Protein AF-A0A5C5RGL2-F1 (afdb_monomer)

pLDDT: mean 94.67, std 7.24, range [47.03, 98.94]

Radius of gyration: 20.01 Å; Cα contacts (8 Å, |Δi|>4): 441; chains: 1; bounding box: 52×47×49 Å

Nearest PDB structures (foldseek):
  4dq8-assembly1_A  TM=9.881E-01  e=1.635E-35  Mycobacterium marinum M
  4dq8-assembly1_B  TM=9.893E-01  e=3.605E-35  Mycobacterium marinum M
  4iz9-assembly1_A-2  TM=9.928E-01  e=5.864E-35  Mycobacterium avium 104
  3r9p-assembly1_A  TM=9.881E-01  e=1.752E-34  Mycobacterium avium subsp. paratuberculosis
  3r9p-assembly1_B-2  TM=9.626E-01  e=5.193E-35  Mycobacterium avium subsp. paratuberculosis

InterPro domains:
  IPR000890 Aliphatic acid kinase, short-chain [PF00871] (14-250)
  IPR000890 Aliphatic acid kinase, short-chain [PR00471] (105-118)
  IPR000890 Aliphatic acid kinase, short-chain [PR00471] (135-156)
  IPR000890 Aliphatic acid kinase, short-chain [PR00471] (231-244)
  IPR000890 Aliphatic acid kinase, short-chain [PTHR21060] (12-250)
  IPR004372 Acetate/propionate kinase [MF_00020] (1-251)
  IPR004372 Acetate/propionate kinase [TIGR00016] (14-250)
  IPR023865 Aliphatic acid kinase, short-chain, conserved site [PS01076] (135-152)
  IPR043129 ATPase, nucleotide binding domain [SSF53067] (12-127)
  IPR043129 ATPase, nucleotide binding domain [SSF53067] (89-251)

Sequence (251 aa):
ARGLDLTDGAGTPAGITAVGHRVVHGGRSFHAPTLIDDHVLAEIRRLSSLAPLHNPANAQGIEVARELLPGVKQVAVFDTAFFFDLPPAAATYAIDRELAAEHALRRYGFHGTSHEYVSQQAAKFLGRPTTEVNQIVLHLGNGASASAVRGGRAVDTSMGLTPLEGLVMGTRSGDVDPGLVLHLGRSLGMSIDQIDDLLNRRSGLKGLAGENDFRALRALIDEGDEHAKLAYDVYIHRLRRYIGAYLVDLG

Mean predicted aligned error: 4.23 Å

Organism: NCBI:txid2591848

Solvent-accessible surface area (backbone atoms only — not comparable to full-atom values): 13286 Å² total; per-residue (Å²): 129,90,86,72,87,50,77,88,39,74,33,45,100,87,70,49,31,60,46,83,39,75,32,58,55,33,74,93,85,39,53,59,73,36,76,60,48,73,66,52,48,52,50,36,49,65,40,15,84,65,31,68,91,42,19,51,61,36,45,51,54,52,52,53,47,50,71,78,39,65,61,36,44,38,31,39,38,34,20,21,23,57,34,64,77,34,44,64,84,64,23,54,66,99,61,65,64,66,63,26,61,76,70,67,57,33,43,38,26,59,59,17,62,56,50,52,50,50,54,51,50,52,21,56,74,71,74,42,61,40,68,78,42,74,44,78,45,77,48,84,53,66,67,30,36,41,32,24,26,54,38,72,39,43,50,43,51,40,18,26,66,38,91,50,37,34,34,44,17,18,23,22,40,18,65,71,62,71,66,54,60,54,43,43,33,72,75,68,66,42,50,72,67,57,50,50,45,39,43,54,64,52,16,25,27,26,48,51,43,76,40,48,53,70,67,62,35,47,51,39,37,76,74,64,37,64,44,30,43,49,30,51,50,54,37,52,53,45,48,52,50,53,54,54,52,41,50,63,76,71,105

Foldseek 3Di:
DPPDDQQPWPADPVRQSEAEFEQADPALPDQAWAWDDPVSLVSLVVCCVLVVPTSVVSSVVVVVCCVVPPRRIYIYDYQLNLVSPADCVQWDDPDDPVVCVVVVFTFSAGNNVVVLVVLCVVCVVVVHQLQCDWDWDWDAAQQTKIFTAHRSHTHHMQGISHSQAAAQHLAAAHDDDPVVVVCCCPPVVDDPVRSVCCRRGCHGLCVQPVGRPPVVLVVCVVVPNPSSVVSVVSRVVRVVVVVVVSVVVRD

Secondary structure (DSSP, 8-state):
--S---SSS---TT---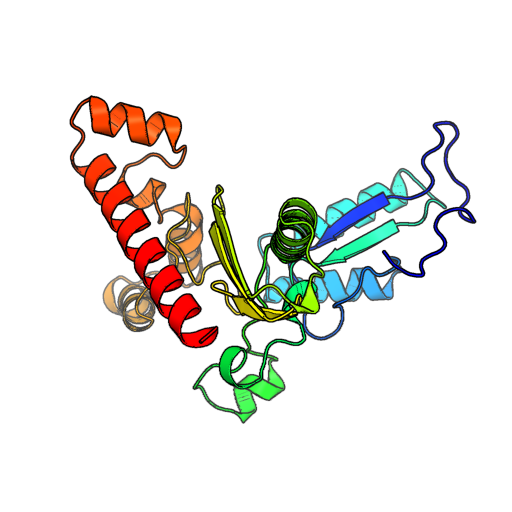EEEEEES--TTT--S-EE--HHHHHHHHHGGGTSTTTHHHHHHHHHHHHHHSTT-EEEEEETTGGGTT--HHHH--SS-HHHHHHTT-S---S-HHHHHHHHHHHHHHTTS-GGG-EEEEEEESSSEEEEEEETTEEEEES--SSTTSSS--SS---S--HHHHHHHHHHH---HHHHHHHHHHSSHHHHHHS---HHHHHHHHHTT-HHHHHHHHHHHHHHHHHHHHHHHHH-

Structure (mmCIF, N/CA/C/O backbone):
data_AF-A0A5C5RGL2-F1
#
_entry.id   AF-A0A5C5RGL2-F1
#
loop_
_atom_site.group_PDB
_atom_site.id
_atom_site.type_symbol
_atom_site.label_atom_id
_atom_site.label_alt_id
_atom_site.label_comp_id
_atom_site.label_asym_id
_atom_site.label_entity_id
_atom_site.label_seq_id
_atom_site.pdbx_PDB_ins_code
_atom_site.Cartn_x
_atom_site.Cartn_y
_atom_site.Cartn_z
_atom_site.occupancy
_atom_site.B_iso_or_equiv
_atom_site.auth_seq_id
_atom_site.auth_comp_id
_atom_site.auth_asym_id
_atom_site.auth_atom_id
_atom_site.pdbx_PDB_model_num
ATOM 1 N N . ALA A 1 1 ? 10.151 -10.557 -14.788 1.00 50.88 1 ALA A N 1
ATOM 2 C CA . ALA A 1 1 ? 11.460 -10.298 -15.428 1.00 50.88 1 ALA A CA 1
ATOM 3 C C . ALA A 1 1 ? 11.480 -10.818 -16.872 1.00 50.88 1 ALA A C 1
ATOM 5 O O . ALA A 1 1 ? 12.295 -11.663 -17.216 1.00 50.88 1 ALA A O 1
ATOM 6 N N . ARG A 1 2 ? 10.555 -10.366 -17.731 1.00 47.03 2 ARG A N 1
ATOM 7 C CA . ARG A 1 2 ? 10.606 -10.724 -19.157 1.00 47.03 2 ARG A CA 1
ATOM 8 C C . ARG A 1 2 ? 11.538 -9.721 -19.842 1.00 47.03 2 ARG A C 1
ATOM 10 O O . ARG A 1 2 ? 11.222 -8.540 -19.829 1.00 47.03 2 ARG A O 1
ATOM 17 N N . GLY A 1 3 ? 12.669 -10.179 -20.379 1.00 60.47 3 GLY A N 1
ATOM 18 C CA . GLY A 1 3 ? 13.502 -9.392 -21.301 1.00 60.47 3 GLY A CA 1
ATOM 19 C C . GLY A 1 3 ? 14.784 -8.753 -20.752 1.00 60.47 3 GLY A C 1
ATOM 20 O O . GLY A 1 3 ? 15.467 -8.094 -21.524 1.00 60.47 3 GLY A O 1
ATOM 21 N N . LEU A 1 4 ? 15.145 -8.943 -19.477 1.00 72.62 4 LEU A N 1
ATOM 22 C CA . LEU A 1 4 ? 16.477 -8.557 -18.988 1.00 72.62 4 LEU A CA 1
ATOM 23 C C . LEU A 1 4 ? 17.427 -9.750 -19.116 1.00 72.62 4 LEU A C 1
ATOM 25 O O . LEU A 1 4 ? 17.197 -10.774 -18.472 1.00 72.62 4 LEU A O 1
ATOM 29 N N . ASP A 1 5 ? 18.483 -9.610 -19.918 1.00 75.62 5 ASP A N 1
ATOM 30 C CA . ASP A 1 5 ? 19.626 -10.520 -19.845 1.00 75.62 5 ASP A CA 1
ATOM 31 C C . ASP A 1 5 ? 20.470 -10.149 -18.621 1.00 75.62 5 ASP A C 1
ATOM 33 O O . ASP A 1 5 ? 20.960 -9.023 -18.485 1.00 75.62 5 ASP A O 1
ATOM 37 N N . LEU A 1 6 ? 20.544 -11.094 -17.689 1.00 77.75 6 LEU A N 1
ATOM 38 C CA . LEU A 1 6 ? 21.240 -10.972 -16.413 1.00 77.75 6 LEU A CA 1
ATOM 39 C C . LEU A 1 6 ? 22.508 -11.833 -16.366 1.00 77.75 6 LEU A C 1
ATOM 41 O O . LEU A 1 6 ? 23.131 -11.934 -15.313 1.00 77.75 6 LEU A O 1
ATOM 45 N N . THR A 1 7 ? 22.864 -12.486 -17.474 1.00 71.19 7 THR A N 1
ATOM 46 C CA . THR A 1 7 ? 23.922 -13.507 -17.525 1.00 71.19 7 THR A CA 1
ATOM 47 C C . THR A 1 7 ? 25.220 -13.034 -18.179 1.00 71.19 7 THR A C 1
ATOM 49 O O . THR A 1 7 ? 26.248 -13.681 -18.028 1.00 71.19 7 THR A O 1
ATOM 52 N N . ASP A 1 8 ? 25.195 -11.875 -18.828 1.00 70.75 8 ASP A N 1
ATOM 53 C CA . ASP A 1 8 ? 26.313 -11.157 -19.459 1.00 70.75 8 ASP A CA 1
ATOM 54 C C . ASP A 1 8 ? 27.089 -10.230 -18.493 1.00 70.75 8 ASP A C 1
ATOM 56 O O . ASP A 1 8 ? 28.003 -9.517 -18.908 1.00 70.75 8 ASP A O 1
ATOM 60 N N . GLY A 1 9 ? 26.726 -10.202 -17.207 1.00 65.44 9 GLY A N 1
ATOM 61 C CA . GLY A 1 9 ? 27.471 -9.482 -16.168 1.00 65.44 9 GLY A CA 1
ATOM 62 C C . GLY A 1 9 ? 28.757 -10.202 -15.745 1.00 65.44 9 GLY A C 1
ATOM 63 O O . GLY A 1 9 ? 28.937 -11.387 -16.010 1.00 65.44 9 GLY A O 1
ATOM 64 N N . ALA A 1 10 ? 29.637 -9.506 -15.012 1.00 71.56 10 ALA A N 1
ATOM 65 C CA . ALA A 1 10 ? 30.918 -10.069 -14.558 1.00 71.56 10 ALA A CA 1
ATOM 66 C C . ALA A 1 10 ? 30.760 -11.259 -13.584 1.00 71.56 10 ALA A C 1
ATOM 68 O O . ALA A 1 10 ? 31.711 -12.008 -13.362 1.00 71.56 10 ALA A O 1
ATOM 69 N N . GLY A 1 11 ? 29.556 -11.447 -13.028 1.00 74.44 11 GLY A N 1
ATOM 70 C CA . GLY A 1 11 ? 29.256 -12.479 -12.044 1.00 74.44 11 GLY A CA 1
ATOM 71 C C . GLY A 1 11 ? 30.119 -12.359 -10.783 1.00 74.44 11 GLY A C 1
ATOM 72 O O . GLY A 1 11 ? 30.859 -11.396 -10.592 1.00 74.44 11 GLY A O 1
ATOM 73 N N . THR A 1 12 ? 30.048 -13.352 -9.902 1.00 83.00 12 THR A N 1
ATOM 74 C CA . THR A 1 12 ? 31.002 -13.505 -8.792 1.00 83.00 12 THR A CA 1
ATOM 75 C C . THR A 1 12 ? 31.606 -14.906 -8.811 1.00 83.00 12 THR A C 1
ATOM 77 O O . THR A 1 12 ? 31.004 -15.816 -9.387 1.00 83.00 12 THR A O 1
ATOM 80 N N . PRO A 1 13 ? 32.737 -15.148 -8.117 1.00 80.31 13 PRO A N 1
ATOM 81 C CA . PRO A 1 13 ? 33.273 -16.501 -7.936 1.00 80.31 13 PRO A CA 1
ATOM 82 C C . PRO A 1 13 ? 32.283 -17.480 -7.283 1.00 80.31 13 PRO A C 1
ATOM 84 O O . PRO A 1 13 ? 32.398 -18.687 -7.466 1.00 80.31 13 PRO A O 1
ATOM 87 N N . ALA A 1 14 ? 31.294 -16.965 -6.542 1.00 84.75 14 ALA A N 1
ATOM 88 C CA . ALA A 1 14 ? 30.214 -17.743 -5.937 1.00 84.75 14 ALA A CA 1
ATOM 89 C C . ALA A 1 14 ? 29.020 -17.986 -6.887 1.00 84.75 14 ALA A C 1
ATOM 91 O O . ALA A 1 14 ? 28.009 -18.542 -6.465 1.00 84.75 14 ALA A O 1
ATOM 92 N N . GLY A 1 15 ? 29.107 -17.561 -8.152 1.00 87.12 15 GLY A N 1
ATOM 93 C CA . GLY A 1 15 ? 28.058 -17.750 -9.156 1.00 87.12 15 GLY A CA 1
ATOM 94 C C . GLY A 1 15 ? 26.887 -16.767 -9.059 1.00 87.12 15 GLY A C 1
ATOM 95 O O . GLY A 1 15 ? 25.834 -17.022 -9.639 1.00 87.12 15 GLY A O 1
ATOM 96 N N . ILE A 1 16 ? 27.035 -15.646 -8.343 1.00 89.69 16 ILE A N 1
ATOM 97 C CA . ILE A 1 16 ? 25.993 -14.608 -8.284 1.00 89.69 16 ILE A CA 1
ATOM 98 C C . ILE A 1 16 ? 26.018 -13.823 -9.598 1.00 89.69 16 ILE A C 1
ATOM 100 O O . ILE A 1 16 ? 26.988 -13.124 -9.871 1.00 89.69 16 ILE A O 1
ATOM 104 N N . THR A 1 17 ? 24.957 -13.921 -10.399 1.00 90.81 17 THR A N 1
ATOM 105 C CA . THR A 1 17 ? 24.857 -13.250 -11.709 1.00 90.81 17 THR A CA 1
ATOM 106 C C . THR A 1 17 ? 24.099 -11.923 -11.657 1.00 90.81 17 THR A C 1
ATOM 108 O O . THR A 1 17 ? 24.387 -11.019 -12.439 1.00 90.81 17 THR A O 1
ATOM 111 N N . ALA A 1 18 ? 23.176 -11.765 -10.701 1.00 94.00 18 ALA A N 1
ATOM 112 C CA . ALA A 1 18 ? 22.447 -10.522 -10.478 1.00 94.00 18 ALA A CA 1
ATOM 113 C C . ALA A 1 18 ? 21.953 -10.370 -9.030 1.00 94.00 18 ALA A C 1
ATOM 115 O O . ALA A 1 18 ? 21.837 -11.352 -8.295 1.00 94.00 18 ALA A O 1
ATOM 116 N N . VAL A 1 19 ? 21.599 -9.139 -8.650 1.00 95.88 19 VAL A N 1
ATOM 117 C CA . VAL A 1 19 ? 20.956 -8.807 -7.367 1.00 95.88 19 VAL A CA 1
ATOM 118 C C . VAL A 1 19 ? 19.594 -8.162 -7.617 1.00 95.88 19 VAL A C 1
ATOM 120 O O . VAL A 1 19 ? 19.478 -7.191 -8.361 1.00 95.88 19 VAL A O 1
ATOM 123 N N . GLY A 1 20 ? 18.542 -8.701 -7.002 1.00 96.12 20 GLY A N 1
ATOM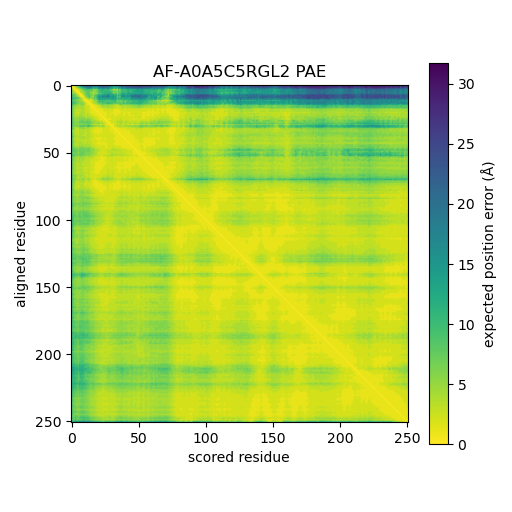 124 C CA . GLY A 1 20 ? 17.200 -8.122 -7.046 1.00 96.12 20 GLY A CA 1
ATOM 125 C C . GLY A 1 20 ? 16.922 -7.272 -5.809 1.00 96.12 20 GLY A C 1
ATOM 126 O O . GLY A 1 20 ? 17.004 -7.769 -4.689 1.00 96.12 20 GLY A O 1
ATOM 127 N N . HIS A 1 21 ? 16.540 -6.015 -6.008 1.00 97.12 21 HIS A N 1
ATOM 128 C CA . HIS A 1 21 ? 16.185 -5.080 -4.948 1.00 97.12 21 HIS A CA 1
ATOM 129 C C . HIS A 1 21 ? 14.686 -4.827 -4.970 1.00 97.12 21 HIS A C 1
ATOM 131 O O . HIS A 1 21 ? 14.142 -4.338 -5.958 1.00 97.12 21 HIS A O 1
ATOM 137 N N . ARG A 1 22 ? 14.010 -5.115 -3.858 1.00 95.44 22 ARG A N 1
ATOM 138 C CA . ARG A 1 22 ? 12.652 -4.615 -3.652 1.00 95.44 22 ARG A CA 1
ATOM 139 C C . ARG A 1 22 ? 12.713 -3.102 -3.448 1.00 95.44 22 ARG A C 1
ATOM 141 O O . ARG A 1 22 ? 13.433 -2.634 -2.568 1.00 95.44 22 ARG A O 1
ATOM 148 N N . VAL A 1 23 ? 11.916 -2.365 -4.213 1.00 95.38 23 VAL A N 1
ATOM 149 C CA . VAL A 1 23 ? 11.739 -0.918 -4.064 1.00 95.38 23 VAL A CA 1
ATOM 150 C C . VAL A 1 23 ? 10.260 -0.625 -3.864 1.00 95.38 23 VAL A C 1
ATOM 152 O O . VAL A 1 23 ? 9.418 -1.073 -4.638 1.00 95.38 23 VAL A O 1
ATOM 155 N N . VAL A 1 24 ? 9.914 0.113 -2.811 1.00 91.94 24 VAL A N 1
ATOM 156 C CA . VAL A 1 24 ? 8.499 0.311 -2.466 1.00 91.94 24 VAL A CA 1
ATOM 157 C C . VAL A 1 24 ? 7.793 1.222 -3.468 1.00 91.94 24 VAL A C 1
ATOM 159 O O . VAL A 1 24 ? 6.735 0.856 -3.972 1.00 91.94 24 VAL A O 1
ATOM 162 N N . HIS A 1 25 ? 8.370 2.372 -3.818 1.00 92.94 25 HIS A N 1
ATOM 163 C CA . HIS A 1 25 ? 7.700 3.351 -4.674 1.00 92.94 25 HIS A CA 1
ATOM 164 C C . HIS A 1 25 ? 8.479 3.616 -5.968 1.00 92.94 25 HIS A C 1
ATOM 166 O O . HIS A 1 25 ? 9.596 4.129 -5.921 1.00 92.94 25 HIS A O 1
ATOM 172 N N . GLY A 1 26 ? 7.873 3.294 -7.120 1.00 91.69 26 GLY A N 1
ATOM 173 C CA . GLY A 1 26 ? 8.416 3.560 -8.466 1.00 91.69 26 GLY A CA 1
ATOM 174 C C . GLY A 1 26 ? 7.878 4.839 -9.117 1.00 91.69 26 GLY A C 1
ATOM 175 O O . GLY A 1 26 ? 8.379 5.284 -10.150 1.00 91.69 26 GLY A O 1
ATOM 176 N N . GLY A 1 27 ? 6.873 5.463 -8.491 1.00 89.06 27 GLY A N 1
ATOM 177 C CA . GLY A 1 27 ? 6.251 6.677 -9.009 1.00 89.06 27 GLY A CA 1
ATOM 178 C C . GLY A 1 27 ? 5.585 6.413 -10.355 1.00 89.06 27 GLY A C 1
ATOM 179 O O . GLY A 1 27 ? 5.128 5.307 -10.632 1.00 89.06 27 GLY A O 1
ATOM 180 N N . ARG A 1 28 ? 5.522 7.435 -11.209 1.00 87.31 28 ARG A N 1
ATOM 181 C CA . ARG A 1 28 ? 5.083 7.262 -12.604 1.00 87.31 28 ARG A CA 1
ATOM 182 C C . ARG A 1 28 ? 6.208 6.779 -13.523 1.00 87.31 28 ARG A C 1
ATOM 184 O O . ARG A 1 28 ? 5.929 6.363 -14.643 1.00 87.31 28 ARG A O 1
ATOM 191 N N . SER A 1 29 ? 7.449 6.856 -13.051 1.00 86.56 29 SER A N 1
ATOM 192 C CA . SER A 1 29 ? 8.663 6.627 -13.834 1.00 86.56 29 SER A CA 1
ATOM 193 C C . SER A 1 29 ? 8.958 5.137 -14.008 1.00 86.56 29 SER A C 1
ATOM 195 O O . SER A 1 29 ? 9.351 4.715 -15.093 1.00 86.56 29 SER A O 1
ATOM 197 N N . PHE A 1 30 ? 8.728 4.323 -12.970 1.00 88.94 30 PHE A N 1
ATOM 198 C CA . PHE A 1 30 ? 9.088 2.906 -12.983 1.00 88.94 30 PHE A CA 1
ATOM 199 C C . PHE A 1 30 ? 7.925 1.991 -12.615 1.00 88.94 30 PHE A C 1
ATOM 201 O O . PHE A 1 30 ? 7.373 2.062 -11.520 1.00 88.94 30 PHE A O 1
ATOM 208 N N . HIS A 1 31 ? 7.602 1.085 -13.536 1.00 82.94 31 HIS A N 1
ATOM 209 C CA . HIS A 1 31 ? 6.533 0.094 -13.389 1.00 82.94 31 HIS A CA 1
ATOM 210 C C . HIS A 1 31 ? 6.913 -1.303 -13.893 1.00 82.94 31 HIS A C 1
ATOM 212 O O . HIS A 1 31 ? 6.157 -2.249 -13.713 1.00 82.94 31 HIS A O 1
ATOM 218 N N . ALA A 1 32 ? 8.090 -1.457 -14.496 1.00 90.25 32 ALA A N 1
ATOM 219 C CA . ALA A 1 32 ? 8.669 -2.748 -14.838 1.00 90.25 32 ALA A CA 1
ATOM 220 C C . ALA A 1 32 ? 9.911 -2.998 -13.967 1.00 90.25 32 ALA A C 1
ATOM 222 O O . ALA A 1 32 ? 10.474 -2.044 -13.427 1.00 90.25 32 ALA A O 1
ATOM 223 N N . PRO A 1 33 ? 10.360 -4.257 -13.810 1.00 93.50 33 PRO A N 1
ATOM 224 C CA . PRO A 1 33 ? 11.693 -4.530 -13.291 1.00 93.50 33 PRO A CA 1
ATOM 225 C C . PRO A 1 33 ? 12.749 -3.806 -14.136 1.00 93.50 33 PRO A C 1
ATOM 227 O O . PRO A 1 33 ? 12.792 -4.003 -15.351 1.00 93.50 33 PRO A O 1
ATOM 230 N N . THR A 1 34 ? 13.593 -2.998 -13.498 1.00 95.12 34 THR A N 1
ATOM 231 C CA . THR A 1 34 ? 14.507 -2.072 -14.188 1.00 95.12 34 THR A CA 1
ATOM 232 C C . THR A 1 34 ? 15.943 -2.333 -13.761 1.00 95.12 34 THR A C 1
ATOM 234 O O . THR A 1 34 ? 16.221 -2.416 -12.564 1.00 95.12 34 THR A O 1
ATOM 237 N N . LEU A 1 35 ? 16.859 -2.455 -14.728 1.00 96.19 35 LEU A N 1
ATOM 238 C CA . LEU A 1 35 ? 18.293 -2.507 -14.444 1.00 96.19 35 LEU A CA 1
ATOM 239 C C . LEU A 1 35 ? 18.720 -1.197 -13.773 1.00 96.19 35 LEU A C 1
ATOM 241 O O . LEU A 1 35 ? 18.389 -0.117 -14.250 1.00 96.19 35 LEU A O 1
ATOM 245 N N . ILE A 1 36 ? 19.429 -1.299 -12.658 1.00 96.38 36 ILE A N 1
ATOM 246 C CA . ILE A 1 36 ? 19.827 -0.148 -11.862 1.00 96.38 36 ILE A CA 1
ATOM 247 C C . ILE A 1 36 ? 21.078 0.482 -12.469 1.00 96.38 36 ILE A C 1
ATOM 249 O O . ILE A 1 36 ? 22.134 -0.147 -12.540 1.00 96.38 36 ILE A O 1
ATOM 253 N N . ASP A 1 37 ? 20.950 1.753 -12.825 1.00 95.38 37 ASP A N 1
ATOM 254 C CA . ASP 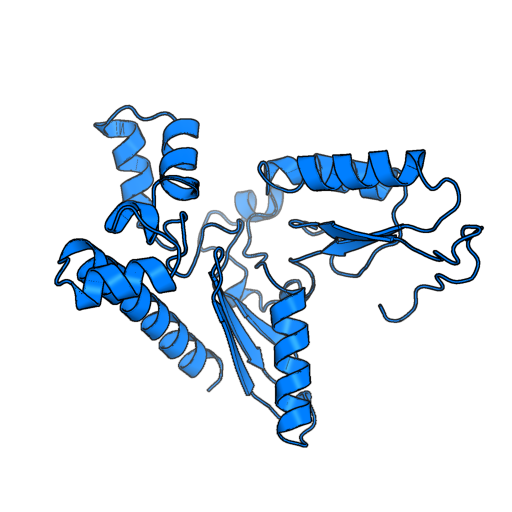A 1 37 ? 22.041 2.678 -13.111 1.00 95.38 37 ASP A CA 1
ATOM 255 C C . ASP A 1 37 ? 21.972 3.895 -12.161 1.00 95.38 37 ASP A C 1
ATOM 257 O O . ASP A 1 37 ? 21.171 3.936 -11.217 1.00 95.38 37 ASP A O 1
ATOM 261 N N . ASP A 1 38 ? 22.831 4.892 -12.386 1.00 96.44 38 ASP A N 1
ATOM 262 C CA . ASP A 1 38 ? 22.871 6.106 -11.562 1.00 96.44 38 ASP A CA 1
ATOM 263 C C . ASP A 1 38 ? 21.577 6.928 -11.663 1.00 96.44 38 ASP A C 1
ATOM 265 O O . ASP A 1 38 ? 21.147 7.521 -10.671 1.00 96.44 38 ASP A O 1
ATOM 269 N N . HIS A 1 39 ? 20.921 6.927 -12.827 1.00 96.12 39 HIS A N 1
ATOM 270 C CA . HIS A 1 39 ? 19.655 7.624 -13.036 1.00 96.12 39 HIS A CA 1
ATOM 271 C C . HIS A 1 39 ? 18.518 6.953 -12.253 1.00 96.12 39 HIS A C 1
ATOM 273 O O . HIS A 1 39 ? 17.769 7.626 -11.544 1.00 96.12 39 HIS A O 1
ATOM 279 N N . VAL A 1 40 ? 18.416 5.623 -12.316 1.00 95.88 40 VAL A N 1
ATOM 280 C CA . VAL A 1 40 ? 17.426 4.842 -11.562 1.00 95.88 40 VAL A CA 1
ATOM 281 C C . VAL A 1 40 ? 17.607 5.047 -10.063 1.00 95.88 40 VAL A C 1
ATOM 283 O O . VAL A 1 40 ? 16.629 5.304 -9.362 1.00 95.88 40 VAL A O 1
ATOM 286 N N . LEU A 1 41 ? 18.843 4.998 -9.560 1.00 96.62 41 LEU A N 1
ATOM 287 C CA . LEU A 1 41 ? 19.118 5.243 -8.144 1.00 96.62 41 LEU A CA 1
ATOM 288 C C . LEU A 1 41 ? 18.747 6.676 -7.720 1.00 96.62 41 LEU A C 1
ATOM 290 O O . LEU A 1 41 ? 18.129 6.866 -6.669 1.00 96.62 41 LEU A O 1
ATOM 294 N N . ALA A 1 42 ? 19.080 7.683 -8.533 1.00 95.62 42 ALA A N 1
ATOM 295 C CA . ALA A 1 42 ? 18.711 9.073 -8.265 1.00 95.62 42 ALA A CA 1
ATOM 296 C C . ALA A 1 42 ? 17.186 9.263 -8.209 1.00 95.62 42 ALA A C 1
ATOM 298 O O . ALA A 1 42 ? 16.673 9.938 -7.315 1.00 95.62 42 ALA A O 1
ATOM 299 N N . GLU A 1 43 ? 16.451 8.616 -9.108 1.00 94.69 43 GLU A N 1
ATOM 300 C CA . GLU A 1 43 ? 14.995 8.699 -9.148 1.00 94.69 43 GLU A CA 1
ATOM 301 C C . GLU A 1 43 ? 14.339 7.958 -7.968 1.00 94.69 43 GLU A C 1
ATOM 303 O O . GLU A 1 43 ? 13.402 8.478 -7.362 1.00 94.69 43 GLU A O 1
ATOM 308 N N . ILE A 1 44 ? 14.877 6.806 -7.541 1.00 94.88 44 ILE A N 1
ATOM 309 C CA . ILE A 1 44 ? 14.438 6.125 -6.305 1.00 94.88 44 ILE A CA 1
ATOM 310 C C . ILE A 1 44 ? 14.601 7.051 -5.092 1.00 94.88 44 ILE A C 1
ATOM 312 O O . ILE A 1 44 ? 13.682 7.147 -4.270 1.00 94.88 44 ILE A O 1
ATOM 316 N N . ARG A 1 45 ? 15.734 7.765 -4.998 1.00 94.75 45 ARG A N 1
ATOM 317 C CA . ARG A 1 45 ? 15.979 8.757 -3.939 1.00 94.75 45 ARG A CA 1
ATOM 318 C C . ARG A 1 45 ? 14.983 9.911 -4.018 1.00 94.75 45 ARG A C 1
ATOM 320 O O . ARG A 1 45 ? 14.402 10.251 -2.990 1.00 94.75 45 ARG A O 1
ATOM 327 N N . ARG A 1 46 ? 14.717 10.463 -5.208 1.00 92.19 46 ARG A N 1
ATOM 328 C CA . ARG A 1 46 ? 13.730 11.542 -5.406 1.00 92.19 46 ARG A CA 1
ATOM 329 C C . ARG A 1 46 ? 12.330 11.133 -4.944 1.00 92.19 46 ARG A C 1
ATOM 331 O O . ARG A 1 46 ? 11.648 11.911 -4.284 1.00 92.19 46 ARG A O 1
ATOM 338 N N . LEU A 1 47 ? 11.926 9.897 -5.235 1.00 90.88 47 LEU A N 1
ATOM 339 C CA . LEU A 1 47 ? 10.634 9.329 -4.834 1.00 90.88 47 LEU A CA 1
ATOM 340 C C . LEU A 1 47 ? 10.529 9.028 -3.329 1.00 90.88 47 LEU A C 1
ATOM 342 O O . LEU A 1 47 ? 9.461 8.636 -2.858 1.00 90.88 47 LEU A O 1
ATOM 346 N N . SER A 1 48 ? 11.591 9.250 -2.547 1.00 89.12 48 SER A N 1
ATOM 347 C CA . SER A 1 48 ? 11.545 9.110 -1.087 1.00 89.12 48 SER A CA 1
ATOM 348 C C . SER A 1 48 ? 10.548 10.052 -0.424 1.00 89.12 48 SER A C 1
ATOM 350 O O . SER A 1 48 ? 10.047 9.720 0.641 1.00 89.12 48 SER A O 1
ATOM 352 N N . SER A 1 49 ? 10.188 11.173 -1.054 1.00 84.31 49 SER A N 1
ATOM 353 C CA . SER A 1 49 ? 9.105 12.033 -0.560 1.00 84.31 49 SER A CA 1
ATOM 354 C C . SER A 1 49 ? 7.743 11.324 -0.519 1.00 84.31 49 SER A C 1
ATOM 356 O O . SER A 1 49 ? 6.917 11.655 0.325 1.00 84.31 49 SER A O 1
ATOM 358 N N . LEU A 1 50 ? 7.517 10.325 -1.383 1.00 82.38 50 LEU A N 1
ATOM 359 C CA . LEU A 1 50 ? 6.284 9.528 -1.426 1.00 82.38 50 LEU A CA 1
ATOM 360 C C . LEU A 1 50 ? 6.341 8.286 -0.523 1.00 82.38 50 LEU A C 1
ATOM 362 O O . LEU A 1 50 ? 5.306 7.751 -0.130 1.00 82.38 50 LEU A O 1
ATOM 366 N N . ALA A 1 51 ? 7.543 7.810 -0.188 1.00 83.69 51 ALA A N 1
ATOM 367 C CA . ALA A 1 51 ? 7.751 6.644 0.671 1.00 83.69 51 ALA A CA 1
ATOM 368 C C . ALA A 1 51 ? 8.950 6.837 1.623 1.00 83.69 51 ALA A C 1
ATOM 370 O O . ALA A 1 51 ? 9.932 6.088 1.534 1.00 83.69 51 ALA A O 1
ATOM 371 N N . PRO A 1 52 ? 8.874 7.798 2.565 1.00 82.25 52 PRO A N 1
ATOM 372 C CA . PRO A 1 52 ? 10.022 8.246 3.362 1.00 82.25 52 PRO A CA 1
ATOM 373 C C . PRO A 1 52 ? 10.599 7.157 4.270 1.00 82.25 52 PRO A C 1
ATOM 375 O O . PRO A 1 52 ? 11.797 7.134 4.527 1.00 82.25 52 PRO A O 1
ATOM 378 N N . LEU A 1 53 ? 9.772 6.204 4.707 1.00 80.31 53 LEU A N 1
ATOM 379 C CA . LEU A 1 53 ? 10.214 5.090 5.550 1.00 80.31 53 LEU A CA 1
ATOM 380 C C . LEU A 1 53 ? 10.835 3.918 4.773 1.00 80.31 53 LEU A C 1
ATOM 382 O O . LEU A 1 53 ? 11.350 2.995 5.399 1.00 80.31 53 LEU A O 1
ATOM 386 N N . HIS A 1 54 ? 10.764 3.912 3.438 1.00 89.19 54 HIS A N 1
ATOM 387 C CA . HIS A 1 54 ? 11.123 2.738 2.635 1.00 89.19 54 HIS A CA 1
ATOM 388 C C . HIS A 1 54 ? 12.167 3.045 1.562 1.00 89.19 54 HIS A C 1
ATOM 390 O O . HIS A 1 54 ? 13.232 2.429 1.552 1.00 89.19 54 HIS A O 1
ATOM 396 N N . ASN A 1 55 ? 11.892 4.007 0.679 1.00 93.25 55 ASN A N 1
ATOM 397 C CA . ASN A 1 55 ? 12.754 4.292 -0.467 1.00 93.25 55 ASN A CA 1
ATOM 398 C C . ASN A 1 55 ? 14.188 4.702 -0.072 1.00 93.25 55 ASN A C 1
ATOM 400 O O . ASN A 1 55 ? 15.108 4.203 -0.721 1.00 93.25 55 ASN A O 1
ATOM 404 N N . PRO A 1 56 ? 14.430 5.491 1.000 1.00 94.12 56 PRO A N 1
ATOM 405 C CA . PRO A 1 56 ? 15.793 5.776 1.454 1.00 94.12 56 PRO A CA 1
ATOM 406 C C . PRO A 1 56 ? 16.581 4.516 1.829 1.00 94.12 56 PRO A C 1
ATOM 408 O O . PRO A 1 56 ? 17.711 4.334 1.382 1.00 94.12 56 PRO A O 1
ATOM 411 N N . ALA A 1 57 ? 15.965 3.602 2.585 1.00 95.06 57 ALA A N 1
ATOM 412 C CA . ALA A 1 57 ? 16.593 2.336 2.959 1.00 95.06 57 ALA A CA 1
ATOM 413 C C . ALA A 1 57 ? 16.807 1.422 1.739 1.00 95.06 57 ALA A C 1
ATOM 415 O O . ALA A 1 57 ? 17.811 0.717 1.657 1.00 95.06 57 ALA A O 1
ATOM 416 N N . ASN A 1 58 ? 15.887 1.447 0.765 1.00 96.25 58 ASN A N 1
ATOM 417 C CA . ASN A 1 58 ? 16.054 0.713 -0.489 1.00 96.25 58 ASN A CA 1
ATOM 418 C C . ASN A 1 58 ? 17.248 1.251 -1.296 1.00 96.25 58 ASN A C 1
ATOM 420 O O . ASN A 1 58 ? 18.068 0.453 -1.746 1.00 96.25 58 ASN A O 1
ATOM 424 N N . ALA A 1 59 ? 17.378 2.576 -1.429 1.00 97.12 59 ALA A N 1
ATOM 425 C CA . ALA A 1 59 ? 18.506 3.224 -2.103 1.00 97.12 59 ALA A CA 1
ATOM 426 C C . ALA A 1 59 ? 19.844 2.892 -1.422 1.00 97.12 59 ALA A C 1
ATOM 428 O O . ALA A 1 59 ? 20.781 2.463 -2.091 1.00 97.12 59 ALA A O 1
ATOM 429 N N . GLN A 1 60 ? 19.901 2.968 -0.090 1.00 97.56 60 GLN A N 1
ATOM 430 C CA . GLN A 1 60 ? 21.093 2.591 0.672 1.00 97.56 60 GLN A CA 1
ATOM 431 C C . GLN A 1 60 ? 21.496 1.127 0.431 1.00 97.56 60 GLN A C 1
ATOM 433 O O . GLN A 1 60 ? 22.670 0.828 0.229 1.00 97.56 60 GLN A O 1
ATOM 438 N N . GLY A 1 61 ? 20.531 0.202 0.414 1.00 97.62 61 GLY A N 1
ATOM 439 C CA . GLY A 1 61 ? 20.805 -1.208 0.126 1.00 97.62 61 GLY A CA 1
ATOM 440 C C . GLY A 1 61 ? 21.344 -1.446 -1.290 1.00 97.62 61 GLY A C 1
ATOM 441 O O . GLY A 1 61 ? 22.197 -2.310 -1.483 1.00 97.62 61 GLY A O 1
ATOM 442 N N . ILE A 1 62 ? 20.872 -0.673 -2.272 1.00 97.69 62 ILE A N 1
ATOM 443 C CA . ILE A 1 62 ? 21.382 -0.686 -3.652 1.00 97.69 62 ILE A CA 1
ATOM 444 C C . ILE A 1 62 ? 22.834 -0.196 -3.691 1.00 97.69 62 ILE A C 1
ATOM 446 O O . ILE A 1 62 ? 23.694 -0.849 -4.276 1.00 97.69 62 ILE A O 1
ATOM 450 N N . GLU A 1 63 ? 23.123 0.927 -3.037 1.00 97.38 63 GLU A N 1
ATOM 451 C CA . GLU A 1 63 ? 24.465 1.520 -2.981 1.00 97.38 63 GLU A CA 1
ATOM 452 C C . GLU A 1 63 ? 25.486 0.548 -2.391 1.00 97.38 63 GLU A C 1
ATOM 454 O O . GLU A 1 63 ? 26.478 0.223 -3.042 1.00 97.38 63 GLU A O 1
ATOM 459 N N . VAL A 1 64 ? 25.184 -0.017 -1.220 1.00 97.69 64 VAL A N 1
ATOM 460 C CA . VAL A 1 64 ? 26.056 -0.996 -0.559 1.00 97.69 64 VAL A CA 1
ATOM 461 C C . VAL A 1 64 ? 26.260 -2.237 -1.430 1.00 97.69 64 VAL A C 1
ATOM 463 O O . VAL A 1 64 ? 27.375 -2.741 -1.548 1.00 97.69 64 VAL A O 1
ATOM 466 N N . ALA A 1 65 ? 25.212 -2.735 -2.091 1.00 96.31 65 ALA A N 1
ATOM 467 C CA . ALA A 1 65 ? 25.361 -3.871 -2.995 1.00 96.31 65 ALA A CA 1
ATOM 468 C C . ALA A 1 65 ? 26.255 -3.533 -4.201 1.00 96.31 65 ALA A C 1
ATOM 470 O O . ALA A 1 65 ? 26.985 -4.404 -4.672 1.00 96.31 65 ALA A O 1
ATOM 471 N N . ARG A 1 66 ? 26.210 -2.291 -4.717 1.00 94.56 66 ARG A N 1
ATOM 472 C CA . ARG A 1 66 ? 27.052 -1.857 -5.851 1.00 94.56 66 ARG A CA 1
ATOM 473 C C . ARG A 1 66 ? 28.522 -1.785 -5.451 1.00 94.56 66 ARG A C 1
ATOM 475 O O . ARG A 1 66 ? 29.377 -2.116 -6.266 1.00 94.56 66 ARG A O 1
ATOM 482 N N . GLU A 1 67 ? 28.797 -1.389 -4.212 1.00 95.56 67 GLU A N 1
ATOM 483 C CA . GLU A 1 67 ? 30.147 -1.364 -3.642 1.00 95.56 67 GLU A CA 1
ATOM 484 C C . GLU A 1 67 ? 30.704 -2.773 -3.404 1.00 95.56 67 GLU A C 1
ATOM 486 O O . GLU A 1 67 ? 31.850 -3.050 -3.750 1.00 95.56 67 GLU A O 1
ATOM 491 N N . LEU A 1 68 ? 29.897 -3.679 -2.841 1.00 95.06 68 LEU A N 1
ATOM 492 C CA . LEU A 1 68 ? 30.333 -5.037 -2.495 1.00 95.06 68 LEU A CA 1
ATOM 493 C C . LEU A 1 68 ? 30.439 -5.976 -3.702 1.00 95.06 68 LEU A C 1
ATOM 495 O O . LEU A 1 68 ? 31.231 -6.918 -3.675 1.00 95.06 68 LEU A O 1
ATOM 499 N N . LEU A 1 69 ? 29.626 -5.755 -4.736 1.00 93.38 69 LEU A N 1
ATOM 500 C CA . LEU A 1 69 ? 29.516 -6.625 -5.909 1.00 93.38 69 LEU A CA 1
ATOM 501 C C . LEU A 1 69 ? 29.730 -5.828 -7.208 1.00 93.38 69 LEU A C 1
ATOM 503 O O . LEU A 1 69 ? 28.822 -5.749 -8.045 1.00 93.38 69 LEU A O 1
ATOM 507 N N . PRO A 1 70 ? 30.917 -5.220 -7.401 1.00 90.69 70 PRO A N 1
ATOM 508 C CA . PRO A 1 70 ? 31.192 -4.424 -8.588 1.00 90.69 70 PRO A CA 1
ATOM 509 C C . PRO A 1 70 ? 31.078 -5.288 -9.852 1.00 90.69 70 PRO A C 1
ATOM 511 O O . PRO A 1 70 ? 31.622 -6.387 -9.926 1.00 90.69 70 PRO A O 1
ATOM 514 N N . GLY A 1 71 ? 30.358 -4.789 -10.859 1.00 86.75 71 GLY A N 1
ATOM 515 C CA . GLY A 1 71 ? 30.150 -5.485 -12.136 1.00 86.75 71 GLY A CA 1
ATOM 516 C C . GLY A 1 71 ? 29.014 -6.519 -12.150 1.00 86.75 71 GLY A C 1
ATOM 517 O O . GLY A 1 71 ? 28.677 -7.022 -13.225 1.00 86.75 71 GLY A O 1
ATOM 518 N N . VAL A 1 72 ? 28.381 -6.808 -11.006 1.00 93.81 72 VAL A N 1
ATOM 519 C CA . VAL A 1 72 ? 27.150 -7.614 -10.949 1.00 93.81 72 VAL A CA 1
ATOM 520 C C . VAL A 1 72 ? 25.947 -6.728 -11.265 1.00 93.81 72 VAL A C 1
ATOM 522 O O . VAL A 1 72 ? 25.771 -5.660 -10.676 1.00 93.81 72 VAL A O 1
ATOM 525 N N . LYS A 1 73 ? 25.087 -7.175 -12.187 1.00 94.25 73 LYS A N 1
ATOM 526 C CA . LYS A 1 73 ? 23.867 -6.446 -12.553 1.00 94.25 73 LYS A CA 1
ATOM 527 C C . LYS A 1 73 ? 22.897 -6.394 -11.376 1.00 94.25 73 LYS A C 1
ATOM 529 O O . LYS A 1 73 ? 22.632 -7.407 -10.733 1.00 94.25 73 LYS A O 1
ATOM 534 N N . GLN A 1 74 ? 22.311 -5.229 -11.126 1.00 96.50 74 GLN A N 1
ATOM 535 C CA . GLN A 1 74 ? 21.278 -5.070 -10.105 1.00 96.50 74 GLN A CA 1
ATOM 536 C C . GLN A 1 74 ? 19.961 -4.644 -10.732 1.00 96.50 74 GLN A C 1
ATOM 538 O O . GLN A 1 74 ? 19.952 -3.860 -11.675 1.00 96.50 74 GLN A O 1
ATOM 543 N N . VAL A 1 75 ? 18.846 -5.151 -10.218 1.00 97.12 75 VAL A N 1
ATOM 544 C CA . VAL A 1 75 ? 17.508 -4.882 -10.749 1.00 97.12 75 VAL A CA 1
ATOM 545 C C . VAL A 1 75 ? 16.609 -4.373 -9.636 1.00 97.12 75 VAL A C 1
ATOM 547 O O . VAL A 1 75 ? 16.452 -5.038 -8.615 1.00 97.12 75 VAL A O 1
ATOM 550 N N . ALA A 1 76 ? 15.972 -3.227 -9.850 1.00 96.62 76 ALA A N 1
ATOM 551 C CA . ALA A 1 76 ? 14.907 -2.731 -8.993 1.00 96.62 76 ALA A CA 1
ATOM 552 C C . ALA A 1 76 ? 13.576 -3.382 -9.391 1.00 96.62 76 ALA A C 1
ATOM 554 O O . ALA A 1 76 ? 13.189 -3.371 -10.561 1.00 96.62 76 ALA A O 1
ATOM 555 N N . VAL A 1 77 ? 12.868 -3.944 -8.414 1.00 96.19 77 VAL A N 1
ATOM 556 C CA . VAL A 1 77 ? 11.531 -4.527 -8.558 1.00 96.19 77 VAL A CA 1
ATOM 557 C C . VAL A 1 77 ? 10.573 -3.733 -7.680 1.00 96.19 77 VAL A C 1
ATOM 559 O O . VAL A 1 77 ? 10.715 -3.715 -6.457 1.00 96.19 77 VAL A O 1
ATOM 562 N N . PHE A 1 78 ? 9.609 -3.067 -8.314 1.00 95.06 78 PHE A N 1
ATOM 563 C CA . PHE A 1 78 ? 8.762 -2.078 -7.656 1.00 95.06 78 PHE A CA 1
ATOM 564 C C . PHE A 1 78 ? 7.449 -2.680 -7.148 1.00 95.06 78 PHE A C 1
ATOM 566 O O . PHE A 1 78 ? 6.722 -3.317 -7.908 1.00 95.06 78 PHE A O 1
ATOM 573 N N . ASP A 1 79 ? 7.087 -2.411 -5.892 1.00 94.88 79 ASP A N 1
ATOM 574 C CA . ASP A 1 79 ? 5.812 -2.865 -5.305 1.00 94.88 79 ASP A CA 1
ATOM 575 C C . ASP A 1 79 ? 4.577 -2.272 -6.013 1.00 94.88 79 ASP A C 1
ATOM 577 O O . ASP A 1 79 ? 3.492 -2.845 -5.935 1.00 94.88 79 ASP A O 1
ATOM 581 N N . THR A 1 80 ? 4.749 -1.143 -6.699 1.00 95.69 80 THR A N 1
ATOM 582 C CA . THR A 1 80 ? 3.704 -0.398 -7.430 1.00 95.69 80 THR A CA 1
ATOM 583 C C . THR A 1 80 ? 3.465 -0.919 -8.854 1.00 95.69 80 THR A C 1
ATOM 585 O O . THR A 1 80 ? 2.465 -0.576 -9.479 1.00 95.69 80 THR A O 1
ATOM 588 N N . ALA A 1 81 ? 4.350 -1.783 -9.367 1.00 95.25 81 ALA A N 1
ATOM 589 C CA . ALA A 1 81 ? 4.372 -2.223 -10.764 1.00 95.25 81 ALA A CA 1
ATOM 590 C C . ALA A 1 81 ? 3.048 -2.841 -11.243 1.00 95.25 81 ALA A C 1
ATOM 592 O O . ALA A 1 81 ? 2.486 -2.419 -12.251 1.00 95.25 81 ALA A O 1
ATOM 593 N N . PHE A 1 82 ? 2.515 -3.810 -10.493 1.00 97.19 82 PHE A N 1
ATOM 594 C CA . PHE A 1 82 ? 1.302 -4.548 -10.871 1.00 97.19 82 PHE A CA 1
ATOM 595 C C . PHE A 1 82 ? 0.041 -3.667 -10.952 1.00 97.19 82 PHE A C 1
ATOM 597 O O . PHE A 1 82 ? -0.928 -4.018 -11.621 1.00 97.19 82 PHE A O 1
ATOM 604 N N . PHE A 1 83 ? 0.062 -2.513 -10.288 1.00 97.88 83 PHE A N 1
ATOM 605 C CA . PHE A 1 83 ? -1.057 -1.579 -10.175 1.00 97.88 83 PHE A CA 1
ATOM 606 C C . PHE A 1 83 ? -0.885 -0.326 -11.045 1.00 97.88 83 PHE A C 1
ATOM 608 O O . PHE A 1 83 ? -1.707 0.590 -11.000 1.00 97.88 83 PHE A O 1
ATOM 615 N N . PHE A 1 84 ? 0.173 -0.258 -11.853 1.00 95.81 84 PHE A N 1
ATOM 616 C CA . PHE A 1 84 ? 0.479 0.927 -12.651 1.00 95.81 84 PHE A CA 1
ATOM 617 C C . PHE A 1 84 ? -0.663 1.311 -13.612 1.00 95.81 84 PHE A C 1
ATOM 619 O O . PHE A 1 84 ? -1.084 2.474 -13.660 1.00 95.81 84 PHE A O 1
ATOM 626 N N . ASP A 1 85 ? -1.219 0.306 -14.296 1.00 95.12 85 ASP A N 1
ATOM 627 C CA . ASP A 1 85 ? -2.302 0.438 -15.278 1.00 95.12 85 ASP A CA 1
ATOM 628 C C . ASP A 1 85 ? -3.706 0.314 -14.663 1.00 95.12 85 ASP A C 1
ATOM 630 O O . ASP A 1 85 ? -4.653 -0.082 -15.351 1.00 95.12 85 ASP A O 1
ATOM 634 N N . LEU A 1 86 ? -3.862 0.624 -13.369 1.00 98.25 86 LEU A N 1
ATOM 635 C CA . LEU A 1 86 ? -5.188 0.703 -12.755 1.00 98.25 86 LEU A CA 1
ATOM 636 C C . LEU A 1 86 ? -6.114 1.621 -13.580 1.00 98.25 86 LEU A C 1
ATOM 638 O O . LEU A 1 86 ? -5.671 2.684 -14.036 1.00 98.25 86 LEU A O 1
ATOM 642 N N . PRO A 1 87 ? -7.402 1.259 -13.747 1.00 98.12 87 PRO A N 1
ATOM 643 C CA . PRO A 1 87 ? -8.381 2.121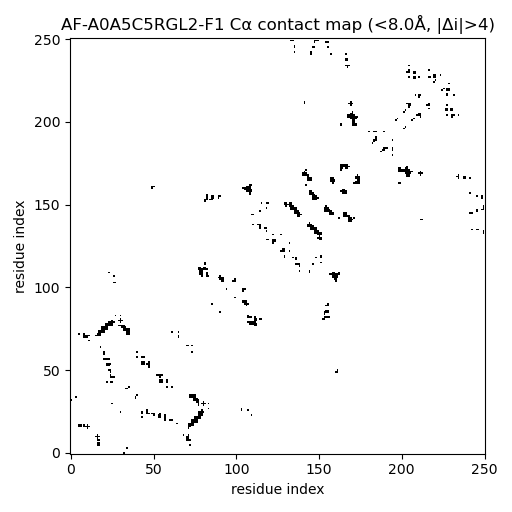 -14.395 1.00 98.12 87 PRO A CA 1
ATOM 644 C C . PRO A 1 87 ? -8.392 3.525 -13.766 1.00 98.12 87 PRO A C 1
ATOM 646 O O . PRO A 1 87 ? -8.337 3.628 -12.538 1.00 98.12 87 PRO A O 1
ATOM 649 N N . PRO A 1 88 ? -8.529 4.613 -14.551 1.00 97.75 88 PRO A N 1
ATOM 650 C CA . PRO A 1 88 ? -8.520 5.974 -14.008 1.00 97.75 88 PRO A CA 1
ATOM 651 C C . PRO A 1 88 ? -9.525 6.189 -12.871 1.00 97.75 88 PRO A C 1
ATOM 653 O O . PRO A 1 88 ? -9.195 6.819 -11.875 1.00 97.75 88 PRO A O 1
ATOM 656 N N . ALA A 1 89 ? -10.717 5.594 -12.971 1.00 97.75 89 ALA A N 1
ATOM 657 C CA . ALA A 1 89 ? -11.745 5.683 -11.934 1.00 97.75 89 ALA A CA 1
ATOM 658 C C . ALA A 1 89 ? -11.323 5.070 -10.582 1.00 97.75 89 ALA A C 1
ATOM 660 O O . ALA A 1 89 ? -11.750 5.566 -9.547 1.00 97.75 89 ALA A O 1
ATOM 661 N N . ALA A 1 90 ? -10.471 4.039 -10.582 1.00 98.25 90 ALA A N 1
ATOM 662 C CA . ALA A 1 90 ? -9.925 3.434 -9.362 1.00 98.25 90 ALA A CA 1
ATOM 663 C C . ALA A 1 90 ? -8.653 4.154 -8.875 1.00 98.25 90 ALA A C 1
ATOM 665 O O . ALA A 1 90 ? -8.316 4.134 -7.689 1.00 98.25 90 ALA A O 1
ATOM 666 N N . ALA A 1 91 ? -7.927 4.796 -9.799 1.00 98.12 91 ALA A N 1
ATOM 667 C CA . ALA A 1 91 ? -6.645 5.426 -9.516 1.00 98.12 91 ALA A CA 1
ATOM 668 C C . ALA A 1 91 ? -6.737 6.896 -9.068 1.00 98.12 91 ALA A C 1
ATOM 670 O O . ALA A 1 91 ? -5.822 7.394 -8.407 1.00 98.12 91 ALA A O 1
ATOM 671 N N . THR A 1 92 ? -7.792 7.611 -9.456 1.00 98.50 92 THR A N 1
ATOM 672 C CA . THR A 1 92 ? -7.928 9.056 -9.246 1.00 98.50 92 THR A CA 1
ATOM 673 C C . THR A 1 92 ? -8.667 9.370 -7.948 1.00 98.50 92 THR A C 1
ATOM 675 O O . THR A 1 92 ? -9.830 9.014 -7.780 1.00 98.50 92 THR A O 1
ATOM 678 N N . TYR A 1 93 ? -8.014 10.109 -7.048 1.00 98.50 93 TYR A N 1
ATOM 679 C CA . TYR A 1 93 ? -8.682 10.704 -5.891 1.00 98.50 93 TYR A CA 1
ATOM 680 C C . TYR A 1 93 ? -9.579 11.872 -6.317 1.00 98.50 93 TYR A C 1
ATOM 682 O O . TYR A 1 93 ? -9.220 12.651 -7.201 1.00 98.50 93 TYR A O 1
ATOM 690 N N . ALA A 1 94 ? -10.724 12.031 -5.652 1.00 98.38 94 ALA A N 1
ATOM 691 C CA . ALA A 1 94 ? -11.666 13.125 -5.891 1.00 98.38 94 ALA A CA 1
ATOM 692 C C . ALA A 1 94 ? -11.211 14.435 -5.209 1.00 98.38 94 ALA A C 1
ATOM 694 O O . ALA A 1 94 ? -11.853 14.924 -4.282 1.00 98.38 94 ALA A O 1
ATOM 695 N N . ILE A 1 95 ? -10.071 14.971 -5.648 1.00 98.19 95 ILE A N 1
ATOM 696 C CA . ILE A 1 95 ? -9.457 16.223 -5.171 1.00 98.19 95 ILE A CA 1
ATOM 697 C C . ILE A 1 95 ? -9.238 17.192 -6.345 1.00 98.19 95 ILE A C 1
ATOM 699 O O . ILE A 1 95 ? -9.622 16.892 -7.477 1.00 98.19 95 ILE A O 1
ATOM 703 N N . ASP A 1 96 ? -8.623 18.352 -6.090 1.00 98.38 96 ASP A N 1
ATOM 704 C CA . ASP A 1 96 ? -8.255 19.297 -7.148 1.00 98.38 96 ASP A CA 1
ATOM 705 C C . ASP A 1 96 ? -7.426 18.609 -8.248 1.00 98.38 96 ASP A C 1
ATOM 707 O O . ASP A 1 96 ? -6.386 17.994 -7.992 1.00 98.38 96 ASP A O 1
ATOM 711 N N . ARG A 1 97 ? -7.925 18.693 -9.485 1.00 98.00 97 ARG A N 1
ATOM 712 C CA . ARG A 1 97 ? -7.370 17.972 -10.634 1.00 98.00 97 ARG A CA 1
ATOM 713 C C . ARG A 1 97 ? -5.976 18.469 -11.005 1.00 98.00 97 ARG A C 1
ATOM 715 O O . ARG A 1 97 ? -5.143 17.660 -11.407 1.00 98.00 97 ARG A O 1
ATOM 722 N N . GLU A 1 98 ? -5.749 19.777 -10.941 1.00 97.94 98 GLU A N 1
ATOM 723 C CA . GLU A 1 98 ? -4.495 20.398 -11.374 1.00 97.94 98 GLU A CA 1
ATOM 724 C C . GLU A 1 98 ? -3.393 20.071 -10.371 1.00 97.94 98 GLU A C 1
ATOM 726 O O . GLU A 1 98 ? -2.354 19.539 -10.762 1.00 97.94 98 GLU A O 1
ATOM 731 N N . LEU A 1 99 ? -3.695 20.218 -9.079 1.00 96.69 99 LEU A N 1
ATOM 732 C CA . LEU A 1 99 ? -2.819 19.819 -7.983 1.00 96.69 99 LEU A CA 1
ATOM 733 C C . LEU A 1 99 ? -2.455 18.329 -8.056 1.00 96.69 99 LEU A C 1
ATOM 735 O O . LEU A 1 99 ? -1.289 17.950 -7.921 1.00 96.69 99 LEU A O 1
ATOM 739 N N . ALA A 1 100 ? -3.448 17.463 -8.285 1.00 95.81 100 ALA A N 1
ATOM 740 C CA . ALA A 1 100 ? -3.215 16.028 -8.394 1.00 95.81 100 ALA A CA 1
ATOM 741 C C . ALA A 1 100 ? -2.329 15.670 -9.595 1.00 95.81 100 ALA A C 1
ATOM 743 O O . ALA A 1 100 ? -1.469 14.791 -9.486 1.00 95.81 100 ALA A O 1
ATOM 744 N N . ALA A 1 101 ? -2.518 16.344 -10.732 1.00 92.12 101 ALA A N 1
ATOM 745 C CA . ALA A 1 101 ? -1.716 16.126 -11.929 1.00 92.12 101 ALA A CA 1
ATOM 746 C C . ALA A 1 101 ? -0.267 16.599 -11.742 1.00 92.12 101 ALA A C 1
ATOM 748 O O . ALA A 1 101 ? 0.653 15.841 -12.053 1.00 92.12 101 ALA A O 1
ATOM 749 N N . GLU A 1 102 ? -0.071 17.802 -11.196 1.00 92.25 102 GLU A N 1
ATOM 750 C CA . GLU A 1 102 ? 1.244 18.413 -10.974 1.00 92.25 102 GLU A CA 1
ATOM 751 C C . GLU A 1 102 ? 2.110 17.581 -10.021 1.00 92.25 102 GLU A C 1
ATOM 753 O O . GLU A 1 102 ? 3.280 17.314 -10.300 1.00 92.25 102 GLU A O 1
ATOM 758 N N . HIS A 1 103 ? 1.522 17.098 -8.925 1.00 89.25 103 HIS A N 1
ATOM 759 C CA . HIS A 1 103 ? 2.249 16.352 -7.895 1.00 89.25 103 HIS A CA 1
ATOM 760 C C . HIS A 1 103 ? 2.111 14.829 -8.012 1.00 89.25 103 HIS A C 1
ATOM 762 O O . HIS A 1 103 ? 2.563 14.096 -7.132 1.00 89.25 103 HIS A O 1
ATOM 768 N N . ALA A 1 104 ? 1.505 14.336 -9.096 1.00 90.25 104 ALA A N 1
ATOM 769 C CA . ALA A 1 104 ? 1.261 12.915 -9.334 1.00 90.25 104 ALA A CA 1
ATOM 770 C C . ALA A 1 104 ? 0.537 12.207 -8.164 1.00 90.25 104 ALA A C 1
ATOM 772 O O . ALA A 1 104 ? 0.873 11.071 -7.807 1.00 90.25 104 ALA A O 1
ATOM 773 N N . LEU A 1 105 ? -0.468 12.874 -7.586 1.00 93.62 105 LEU A N 1
ATOM 774 C CA . LEU A 1 105 ? -1.291 12.355 -6.492 1.00 93.62 105 LEU A CA 1
ATOM 775 C C . LEU A 1 105 ? -2.336 11.391 -7.056 1.00 93.62 105 LEU A C 1
ATOM 777 O O . LEU A 1 105 ? -3.309 11.788 -7.696 1.00 93.62 105 LEU A O 1
ATOM 781 N N . ARG A 1 106 ? -2.118 10.099 -6.830 1.00 96.19 106 ARG A N 1
ATOM 782 C CA . ARG A 1 106 ? -3.008 9.022 -7.268 1.00 96.19 106 ARG A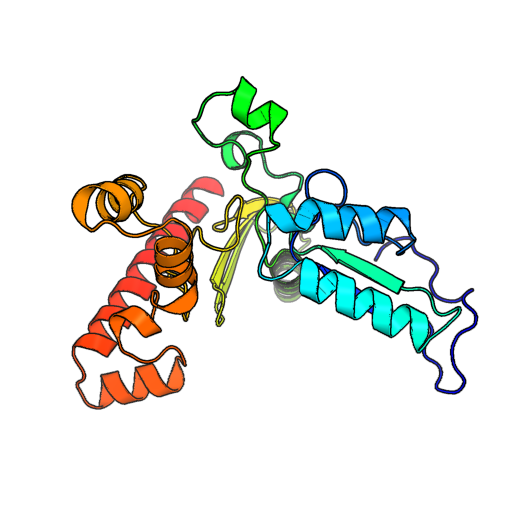 CA 1
ATOM 783 C C . ARG A 1 106 ? -2.841 7.808 -6.370 1.00 96.19 106 ARG A C 1
ATOM 785 O O . ARG A 1 106 ? -1.860 7.710 -5.632 1.00 96.19 106 ARG A O 1
ATOM 792 N N . ARG A 1 107 ? -3.747 6.847 -6.502 1.00 98.06 107 ARG A N 1
ATOM 793 C CA . ARG A 1 107 ? -3.520 5.491 -6.014 1.00 98.06 107 ARG A CA 1
ATOM 794 C C . ARG A 1 107 ? -2.399 4.851 -6.834 1.00 98.06 107 ARG A C 1
ATOM 796 O O . ARG A 1 107 ? -2.495 4.768 -8.065 1.00 98.06 107 ARG A O 1
ATOM 803 N N . TYR A 1 108 ? -1.348 4.424 -6.141 1.00 97.38 108 TYR A N 1
ATOM 804 C CA . TYR A 1 108 ? -0.275 3.610 -6.709 1.00 97.38 108 TYR A CA 1
ATOM 805 C C . TYR A 1 108 ? -0.451 2.141 -6.345 1.00 97.38 108 TYR A C 1
ATOM 807 O O . TYR A 1 108 ? -0.251 1.294 -7.203 1.00 97.38 108 TYR A O 1
ATOM 815 N N . GLY A 1 109 ? -0.851 1.842 -5.104 1.00 97.38 109 GLY A N 1
ATOM 816 C CA . GLY A 1 109 ? -0.977 0.470 -4.614 1.00 97.38 109 GLY A CA 1
ATOM 817 C C . GLY A 1 109 ? 0.369 -0.206 -4.334 1.00 97.38 109 GLY A C 1
ATOM 818 O O . GLY A 1 109 ? 1.375 0.071 -4.978 1.00 97.38 109 GLY A O 1
ATOM 819 N N . PHE A 1 110 ? 0.399 -1.122 -3.364 1.00 96.56 110 PHE A N 1
ATOM 820 C CA . PHE A 1 110 ? 1.626 -1.813 -2.942 1.00 96.56 110 PHE A CA 1
ATOM 821 C C . PHE A 1 110 ? 1.367 -3.296 -2.669 1.00 96.56 110 PHE A C 1
ATOM 823 O O . PHE A 1 110 ? 0.225 -3.762 -2.690 1.00 96.56 110 PHE A O 1
ATOM 830 N N . HIS A 1 111 ? 2.444 -4.044 -2.413 1.00 97.38 111 HIS A N 1
ATOM 831 C CA . HIS A 1 111 ? 2.469 -5.510 -2.468 1.00 97.38 111 HIS A CA 1
ATOM 832 C C . HIS A 1 111 ? 2.174 -6.066 -3.874 1.00 97.38 111 HIS A C 1
ATOM 834 O O . HIS A 1 111 ? 1.731 -7.207 -4.006 1.00 97.38 111 HIS A O 1
ATOM 840 N N . GLY A 1 112 ? 2.416 -5.289 -4.935 1.00 96.88 112 GLY A N 1
ATOM 841 C CA . GLY A 1 112 ? 2.085 -5.665 -6.311 1.00 96.88 112 GLY A CA 1
ATOM 842 C C . GLY A 1 112 ? 2.727 -6.976 -6.752 1.00 96.88 112 GLY A C 1
ATOM 843 O O . GLY A 1 112 ? 2.046 -7.805 -7.340 1.00 96.88 112 GLY A O 1
ATOM 844 N N . THR A 1 113 ? 3.981 -7.231 -6.370 1.00 95.31 113 THR A N 1
ATOM 845 C CA . THR A 1 113 ? 4.663 -8.509 -6.644 1.00 95.31 113 THR A CA 1
ATOM 846 C C . THR A 1 113 ? 3.949 -9.704 -6.009 1.00 95.31 113 THR A C 1
ATOM 848 O O . THR A 1 113 ? 3.832 -10.756 -6.634 1.00 95.31 113 THR A O 1
ATOM 851 N N . SER A 1 114 ? 3.420 -9.549 -4.789 1.00 97.81 114 SER A N 1
ATOM 852 C CA . SER A 1 114 ? 2.633 -10.592 -4.127 1.00 97.81 114 SER A CA 1
ATOM 853 C C . SER A 1 114 ? 1.280 -10.793 -4.799 1.00 97.81 114 SER A C 1
ATOM 855 O O . SER A 1 114 ? 0.873 -11.937 -4.989 1.00 97.81 114 SER A O 1
ATOM 857 N N . HIS A 1 115 ? 0.569 -9.711 -5.119 1.00 98.62 115 HIS A N 1
ATOM 858 C CA . HIS A 1 115 ? -0.751 -9.784 -5.756 1.00 98.62 115 HIS A CA 1
ATOM 859 C C . HIS A 1 115 ? -0.662 -10.387 -7.162 1.00 98.62 115 HIS A C 1
ATOM 861 O O . HIS A 1 115 ? -1.437 -11.282 -7.507 1.00 98.62 115 HIS A O 1
ATOM 867 N N . GLU A 1 116 ? 0.344 -9.982 -7.937 1.00 97.75 116 GLU A N 1
ATOM 868 C CA . GLU A 1 116 ? 0.658 -10.557 -9.243 1.00 97.75 116 GLU A CA 1
ATOM 869 C C . GLU A 1 116 ? 0.972 -12.053 -9.124 1.00 97.75 116 GLU A C 1
ATOM 871 O O . GLU A 1 116 ? 0.352 -12.877 -9.795 1.00 97.75 116 GLU A O 1
ATOM 876 N N . TYR A 1 117 ? 1.896 -12.427 -8.235 1.00 97.88 117 TYR A N 1
ATOM 877 C CA . TYR A 1 117 ? 2.303 -13.820 -8.081 1.00 97.88 117 TYR A CA 1
ATOM 878 C C . TYR A 1 117 ? 1.137 -14.717 -7.652 1.00 97.88 117 TYR A C 1
ATOM 880 O O . TYR A 1 117 ? 0.887 -15.748 -8.279 1.00 97.88 117 TYR A O 1
ATOM 888 N N . VAL A 1 118 ? 0.401 -14.328 -6.607 1.00 98.56 118 VAL A N 1
ATOM 889 C CA . VAL A 1 118 ? -0.707 -15.132 -6.073 1.00 98.56 118 VAL A CA 1
ATOM 890 C C . VAL A 1 118 ? -1.827 -15.271 -7.100 1.00 98.56 118 VAL A C 1
ATOM 892 O O . VAL A 1 118 ? -2.325 -16.380 -7.281 1.00 98.56 118 VAL A O 1
ATOM 895 N N . SER A 1 119 ? -2.178 -14.205 -7.827 1.00 98.31 119 SER A N 1
ATOM 896 C CA . SER A 1 119 ? -3.221 -14.287 -8.859 1.00 98.31 119 SER A CA 1
ATOM 897 C C . SER A 1 119 ? -2.841 -15.214 -10.024 1.00 98.31 119 SER A C 1
ATOM 899 O O . SER A 1 119 ? -3.695 -15.921 -10.567 1.00 98.31 119 SER A O 1
ATOM 901 N N . GLN A 1 120 ? -1.554 -15.280 -10.381 1.00 98.12 120 GLN A N 1
ATOM 902 C CA . GLN A 1 120 ? -1.042 -16.237 -11.367 1.00 98.12 120 GLN A CA 1
ATOM 903 C C . GLN A 1 120 ? -1.061 -17.676 -10.832 1.00 98.12 120 GLN A C 1
ATOM 905 O O . GLN A 1 120 ? -1.480 -18.592 -11.544 1.00 98.12 120 GLN A O 1
ATOM 910 N N . GLN A 1 121 ? -0.639 -17.889 -9.580 1.00 98.56 121 GLN A N 1
ATOM 911 C CA . GLN A 1 121 ? -0.650 -19.223 -8.970 1.00 98.56 121 GLN A CA 1
ATOM 912 C C . GLN A 1 121 ? -2.068 -19.758 -8.775 1.00 98.56 121 GLN A C 1
ATOM 914 O O . GLN A 1 121 ? -2.299 -20.938 -9.015 1.00 98.56 121 GLN A O 1
ATOM 919 N N . ALA A 1 122 ? -3.025 -18.913 -8.396 1.00 98.44 122 ALA A N 1
ATOM 920 C CA . ALA A 1 122 ? -4.418 -19.313 -8.242 1.00 98.44 122 ALA A CA 1
ATOM 921 C C . ALA A 1 122 ? -5.036 -19.755 -9.579 1.00 98.44 122 ALA A C 1
ATOM 923 O O . ALA A 1 122 ? -5.652 -20.816 -9.641 1.00 98.44 122 ALA A O 1
ATOM 924 N N . ALA A 1 123 ? -4.801 -19.021 -10.673 1.00 98.19 123 ALA A N 1
ATOM 925 C CA . ALA A 1 123 ? -5.243 -19.447 -12.004 1.00 98.19 123 ALA A CA 1
ATOM 926 C C . ALA A 1 123 ? -4.627 -20.800 -12.410 1.00 98.19 123 ALA A C 1
ATOM 928 O O . ALA A 1 123 ? -5.339 -21.709 -12.841 1.00 98.19 123 ALA A O 1
ATOM 929 N N . LYS A 1 124 ? -3.316 -20.971 -12.177 1.00 98.19 124 LYS A N 1
ATOM 930 C CA . LYS A 1 124 ? -2.608 -22.238 -12.413 1.00 98.19 124 LYS A CA 1
ATOM 931 C C . LYS A 1 124 ? -3.184 -23.384 -11.578 1.00 98.19 124 LYS A C 1
ATOM 933 O O . LYS A 1 124 ? -3.382 -24.472 -12.107 1.00 98.19 124 LYS A O 1
ATOM 938 N N . PHE A 1 125 ? -3.457 -23.145 -10.297 1.00 98.38 125 PHE A N 1
ATOM 939 C CA . PHE A 1 125 ? -4.043 -24.127 -9.385 1.00 98.38 125 PHE A CA 1
ATOM 940 C C . PHE A 1 125 ? -5.435 -24.576 -9.846 1.00 98.38 125 PHE A C 1
ATOM 942 O O . PHE A 1 125 ? -5.758 -25.756 -9.771 1.00 98.38 125 PHE A O 1
ATOM 949 N N . LEU A 1 126 ? -6.231 -23.651 -10.387 1.00 98.00 126 LEU A N 1
ATOM 950 C CA . LEU A 1 126 ? -7.542 -23.944 -10.968 1.00 98.00 126 LEU A CA 1
ATOM 951 C C . LEU A 1 126 ? -7.466 -24.611 -12.353 1.00 98.00 126 LEU A C 1
ATOM 953 O O . LEU A 1 126 ? -8.504 -24.977 -12.896 1.00 98.00 126 LEU A O 1
ATOM 957 N N . GLY A 1 127 ? -6.274 -24.742 -12.947 1.00 98.12 127 GLY A N 1
ATOM 958 C CA . GLY A 1 127 ? -6.099 -25.267 -14.303 1.00 98.12 127 GLY A CA 1
ATOM 959 C C . GLY A 1 127 ? -6.685 -24.359 -15.388 1.00 98.12 127 GLY A C 1
ATOM 960 O O . GLY A 1 127 ? -7.068 -24.848 -16.447 1.00 98.12 127 GLY A O 1
ATOM 961 N N . ARG A 1 128 ? -6.791 -23.048 -15.128 1.00 98.12 128 ARG A N 1
ATOM 962 C CA . ARG A 1 128 ? -7.432 -22.077 -16.029 1.00 98.12 128 ARG A CA 1
ATOM 963 C C . ARG A 1 128 ? -6.452 -20.993 -16.486 1.00 98.12 128 ARG A C 1
ATOM 965 O O . ARG A 1 128 ? -5.565 -20.610 -15.718 1.00 98.12 128 ARG A O 1
ATOM 972 N N . PRO A 1 129 ? -6.607 -20.447 -17.705 1.00 97.44 129 PRO A N 1
ATOM 973 C CA . PRO A 1 129 ? -5.868 -19.260 -18.124 1.00 97.44 129 PRO A CA 1
ATOM 974 C C . PRO A 1 129 ? -6.144 -18.075 -17.190 1.00 97.44 129 PRO A C 1
ATOM 976 O O . PRO A 1 129 ? -7.282 -17.857 -16.774 1.00 97.44 129 PRO A O 1
ATOM 979 N N . THR A 1 130 ? -5.126 -17.259 -16.897 1.00 95.75 130 THR A N 1
ATOM 980 C CA . THR A 1 130 ? -5.278 -16.058 -16.047 1.00 95.75 130 THR A CA 1
ATOM 981 C C . THR A 1 130 ? -6.331 -15.089 -16.580 1.00 95.75 130 THR A C 1
ATOM 983 O O . THR A 1 130 ? -7.014 -14.439 -15.795 1.00 95.75 130 THR A O 1
ATOM 986 N N . THR A 1 131 ? -6.504 -15.030 -17.902 1.00 97.19 131 THR A N 1
ATOM 987 C CA . THR A 1 131 ? -7.487 -14.192 -18.602 1.00 97.19 131 THR A CA 1
ATOM 988 C C . THR A 1 131 ? -8.942 -14.567 -18.322 1.00 97.19 131 THR A C 1
ATOM 990 O O . THR A 1 131 ? -9.827 -13.769 -18.610 1.00 97.19 131 THR A O 1
ATOM 993 N N . GLU A 1 132 ? -9.208 -15.743 -17.751 1.00 96.94 132 GLU A N 1
ATOM 994 C CA . GLU A 1 132 ? -10.565 -16.248 -17.504 1.00 96.94 132 GLU A CA 1
ATOM 995 C C . GLU A 1 132 ? -10.970 -16.248 -16.021 1.00 96.94 132 GLU A C 1
ATOM 997 O O . GLU A 1 132 ? -12.059 -16.717 -15.672 1.00 96.94 132 GLU A O 1
ATOM 1002 N N . VAL A 1 133 ? -10.099 -15.769 -15.129 1.00 97.25 133 VAL A N 1
ATOM 1003 C CA . VAL A 1 133 ? -10.331 -15.809 -13.681 1.00 97.25 133 VAL A CA 1
ATOM 1004 C C . VAL A 1 133 ? -10.376 -14.390 -13.120 1.00 97.25 133 VAL A C 1
ATOM 1006 O O . VAL A 1 133 ? -9.386 -13.657 -13.171 1.00 97.25 133 VAL A O 1
ATOM 1009 N N . ASN A 1 134 ? -11.522 -14.031 -12.541 1.00 98.19 134 ASN A N 1
ATOM 1010 C CA . ASN A 1 134 ? -11.665 -12.852 -11.691 1.00 98.19 134 ASN A CA 1
ATOM 1011 C C . ASN A 1 134 ? -11.351 -13.243 -10.248 1.00 98.19 134 ASN A C 1
ATOM 1013 O O . ASN A 1 134 ? -11.794 -14.290 -9.775 1.00 98.19 134 ASN A O 1
ATOM 1017 N N . GLN A 1 135 ? -10.539 -12.437 -9.574 1.00 98.38 135 GLN A N 1
ATOM 1018 C CA . GLN A 1 135 ? -9.934 -12.798 -8.300 1.00 98.38 135 GLN A CA 1
ATOM 1019 C C . GLN A 1 135 ? -9.932 -11.604 -7.357 1.00 98.38 135 GLN A C 1
ATOM 1021 O O . GLN A 1 135 ? -9.620 -10.486 -7.760 1.00 98.38 135 GLN A O 1
ATOM 1026 N N . ILE A 1 136 ? -10.201 -11.875 -6.085 1.00 98.81 136 ILE A N 1
ATOM 1027 C CA . ILE A 1 136 ? -9.840 -10.982 -4.989 1.00 98.81 136 ILE A CA 1
ATOM 1028 C C . ILE A 1 136 ? -8.629 -11.607 -4.312 1.00 98.81 136 ILE A C 1
ATOM 1030 O O . ILE A 1 136 ? -8.703 -12.745 -3.847 1.00 98.81 136 ILE A O 1
ATOM 1034 N N . VAL A 1 137 ? -7.516 -10.881 -4.259 1.00 98.81 137 VAL A N 1
ATOM 1035 C CA . VAL A 1 137 ? -6.306 -11.337 -3.567 1.00 98.81 137 VAL A CA 1
ATOM 1036 C C . VAL A 1 137 ? -6.154 -10.558 -2.269 1.00 98.81 137 VAL A C 1
ATOM 1038 O O . VAL A 1 137 ? -6.213 -9.331 -2.259 1.00 98.81 137 VAL A O 1
ATOM 1041 N N . LEU A 1 138 ? -5.950 -11.277 -1.166 1.00 98.81 138 LEU A N 1
ATOM 1042 C CA . LEU A 1 138 ? -5.796 -10.714 0.174 1.00 98.81 138 LEU A CA 1
ATOM 1043 C C . LEU A 1 138 ? -4.383 -11.013 0.680 1.00 98.81 138 LEU A C 1
ATOM 1045 O O . LEU A 1 138 ? -4.088 -12.129 1.106 1.00 98.81 138 LEU A O 1
ATOM 1049 N N . HIS A 1 139 ? -3.500 -10.018 0.632 1.00 98.56 139 HIS A N 1
ATOM 1050 C CA . HIS A 1 139 ? -2.178 -10.103 1.242 1.00 98.56 139 HIS A CA 1
ATOM 1051 C C . HIS A 1 139 ? -2.290 -9.653 2.701 1.00 98.56 139 HIS A C 1
ATOM 1053 O O . HIS A 1 139 ? -2.366 -8.454 2.966 1.00 98.56 139 HIS A O 1
ATOM 1059 N N . LEU A 1 140 ? -2.333 -10.600 3.642 1.00 97.56 140 LEU A N 1
ATOM 1060 C CA . LEU A 1 140 ? -2.584 -10.337 5.064 1.00 97.56 140 LEU A CA 1
ATOM 1061 C C . LEU A 1 140 ? -1.336 -10.632 5.909 1.00 97.56 140 LEU A C 1
ATOM 1063 O O . LEU A 1 140 ? -1.165 -11.736 6.422 1.00 97.56 140 LEU A O 1
ATOM 1067 N N . GLY A 1 141 ? -0.455 -9.640 6.041 1.00 93.44 141 GLY A N 1
ATOM 1068 C CA . GLY A 1 141 ? 0.716 -9.685 6.921 1.00 93.44 141 GLY A CA 1
ATOM 1069 C C . GLY A 1 141 ? 0.788 -8.466 7.844 1.00 93.44 141 GLY A C 1
ATOM 1070 O O . GLY A 1 141 ? -0.217 -7.804 8.103 1.00 93.44 141 GLY A O 1
ATOM 1071 N N . ASN A 1 142 ? 1.997 -8.121 8.306 1.00 90.50 142 ASN A N 1
ATOM 1072 C CA . ASN A 1 142 ? 2.233 -6.898 9.093 1.00 90.50 142 ASN A CA 1
ATOM 1073 C C . ASN A 1 142 ? 1.775 -5.629 8.352 1.00 90.50 142 ASN A C 1
ATOM 1075 O O . ASN A 1 142 ? 1.257 -4.694 8.962 1.00 90.50 142 ASN A O 1
ATOM 1079 N N . GLY A 1 143 ? 1.971 -5.601 7.032 1.00 94.19 143 GLY A N 1
ATOM 1080 C CA . GLY A 1 143 ? 1.192 -4.770 6.121 1.00 94.19 143 GLY A CA 1
ATOM 1081 C C . GLY A 1 143 ? 0.109 -5.610 5.471 1.00 94.19 143 GLY A C 1
ATOM 1082 O O . GLY A 1 143 ? 0.382 -6.739 5.066 1.00 94.19 143 GLY A O 1
ATOM 1083 N N . ALA A 1 144 ? -1.090 -5.053 5.339 1.00 98.06 144 ALA A N 1
ATOM 1084 C CA . ALA A 1 144 ? -2.210 -5.756 4.736 1.00 98.06 144 ALA A CA 1
ATOM 1085 C C . ALA A 1 144 ? -2.776 -4.962 3.558 1.00 98.06 144 ALA A C 1
ATOM 1087 O O . ALA A 1 144 ? -3.057 -3.773 3.691 1.00 98.06 144 ALA A O 1
ATOM 1088 N N . SER A 1 145 ? -2.945 -5.609 2.406 1.00 98.81 145 SER A N 1
ATOM 1089 C CA . SER A 1 145 ? -3.663 -5.019 1.275 1.00 98.81 145 SER A CA 1
ATOM 1090 C C . SER A 1 145 ? -4.508 -6.047 0.535 1.00 98.81 145 SER A C 1
ATOM 1092 O O . SER A 1 145 ? -4.178 -7.233 0.484 1.00 98.81 145 SER A O 1
ATOM 1094 N N . ALA A 1 146 ? -5.605 -5.577 -0.046 1.00 98.88 146 ALA A N 1
ATOM 1095 C CA . ALA A 1 146 ? -6.461 -6.344 -0.937 1.00 98.88 146 ALA A CA 1
ATOM 1096 C C . ALA A 1 146 ? -6.291 -5.844 -2.377 1.00 98.88 146 ALA A C 1
ATOM 1098 O O . ALA A 1 146 ? -5.988 -4.670 -2.574 1.00 98.88 146 ALA A O 1
ATOM 1099 N N . SER A 1 147 ? -6.524 -6.699 -3.371 1.00 98.94 147 SER A N 1
ATOM 1100 C CA . SER A 1 147 ? -6.672 -6.283 -4.769 1.00 98.94 147 SER A CA 1
ATOM 1101 C C . SER A 1 147 ? -7.830 -6.992 -5.457 1.00 98.94 147 SER A C 1
ATOM 1103 O O . SER A 1 147 ? -8.138 -8.144 -5.142 1.00 98.94 147 SER A O 1
ATOM 1105 N N . ALA A 1 148 ? -8.447 -6.295 -6.408 1.00 98.81 148 ALA A N 1
ATOM 1106 C CA . ALA A 1 148 ? -9.367 -6.861 -7.381 1.00 98.81 148 ALA A CA 1
ATOM 1107 C C . ALA A 1 148 ? -8.608 -7.078 -8.695 1.00 98.81 148 ALA A C 1
ATOM 1109 O O . ALA A 1 148 ? -7.992 -6.153 -9.230 1.00 98.81 148 ALA A O 1
ATOM 1110 N N . VAL A 1 149 ? -8.646 -8.298 -9.226 1.00 98.75 149 VAL A N 1
ATOM 1111 C CA . VAL A 1 149 ? -7.937 -8.697 -10.445 1.00 98.75 149 VAL A CA 1
ATOM 1112 C C . VAL A 1 149 ? -8.938 -9.290 -11.429 1.00 98.75 149 VAL A C 1
ATOM 1114 O O . VAL A 1 149 ? -9.543 -10.325 -11.159 1.00 98.75 149 VAL A O 1
ATOM 1117 N N . ARG A 1 150 ? -9.099 -8.656 -12.592 1.00 98.38 150 ARG A N 1
ATOM 1118 C CA . ARG A 1 150 ? -9.968 -9.112 -13.684 1.00 98.38 150 ARG A CA 1
ATOM 1119 C C . ARG A 1 150 ? -9.109 -9.642 -14.823 1.00 98.38 150 ARG A C 1
ATOM 1121 O O . ARG A 1 150 ? -8.339 -8.889 -15.417 1.00 98.38 150 ARG A O 1
ATOM 1128 N N . GLY A 1 151 ? -9.223 -10.934 -15.123 1.00 96.75 151 GLY A N 1
ATOM 1129 C CA . GLY A 1 151 ? -8.494 -11.553 -16.234 1.00 96.75 151 GLY A CA 1
ATOM 1130 C C . GLY A 1 151 ? -6.972 -11.352 -16.164 1.00 96.75 151 GLY A C 1
ATOM 1131 O O . GLY A 1 151 ? -6.335 -11.057 -17.174 1.00 96.75 151 GLY A O 1
ATOM 1132 N N . GLY A 1 152 ? -6.392 -11.436 -14.964 1.00 96.31 152 GLY A N 1
ATOM 1133 C CA . GLY A 1 152 ? -4.956 -11.238 -14.731 1.00 96.31 152 GLY A CA 1
ATOM 1134 C C . GLY A 1 152 ? -4.481 -9.780 -14.693 1.00 96.31 152 GLY A C 1
ATOM 1135 O O . GLY A 1 152 ? -3.286 -9.552 -14.522 1.00 96.31 152 GLY A O 1
ATOM 1136 N N . ARG A 1 153 ? -5.377 -8.793 -14.821 1.00 97.62 153 ARG A N 1
ATOM 1137 C CA . ARG A 1 153 ? -5.060 -7.364 -14.669 1.00 97.62 153 ARG A CA 1
ATOM 1138 C C . ARG A 1 153 ? -5.667 -6.817 -13.385 1.00 97.62 153 ARG A C 1
ATOM 1140 O O . ARG A 1 153 ? -6.848 -7.046 -13.127 1.00 97.62 153 ARG A O 1
ATOM 1147 N N . ALA A 1 154 ? -4.888 -6.083 -12.596 1.00 98.38 154 ALA A N 1
ATOM 1148 C CA . ALA A 1 154 ? -5.432 -5.367 -11.451 1.00 98.38 154 ALA A CA 1
ATOM 1149 C C . ALA A 1 154 ? -6.429 -4.295 -11.915 1.00 98.38 154 ALA A C 1
ATOM 1151 O O . ALA A 1 154 ? -6.144 -3.531 -12.840 1.00 98.38 154 ALA A O 1
ATOM 1152 N N . VAL A 1 155 ? -7.594 -4.251 -11.274 1.00 98.50 155 VAL A N 1
ATOM 1153 C CA . VAL A 1 155 ? -8.633 -3.239 -11.508 1.00 98.50 155 VAL A CA 1
ATOM 1154 C C . VAL A 1 155 ? -8.894 -2.372 -10.281 1.00 98.50 155 VAL A C 1
ATOM 1156 O O . VAL A 1 155 ? -9.361 -1.253 -10.454 1.00 98.50 155 VAL A O 1
ATOM 1159 N N . ASP A 1 156 ? -8.524 -2.839 -9.084 1.00 98.75 156 ASP A N 1
ATOM 1160 C CA . ASP A 1 156 ? -8.467 -2.025 -7.865 1.00 98.75 156 ASP A CA 1
ATOM 1161 C C . ASP A 1 156 ? -7.472 -2.609 -6.835 1.00 98.75 156 ASP A C 1
ATOM 1163 O O . ASP A 1 156 ? -7.049 -3.767 -6.942 1.00 98.75 156 ASP A O 1
ATOM 1167 N N . THR A 1 157 ? -7.068 -1.808 -5.847 1.00 98.88 157 THR A N 1
ATOM 1168 C CA . THR A 1 157 ? -6.197 -2.186 -4.726 1.00 98.88 157 THR A CA 1
ATOM 1169 C C . THR A 1 157 ? -6.392 -1.276 -3.515 1.00 98.88 157 THR A C 1
ATOM 1171 O O . THR A 1 157 ? -6.640 -0.080 -3.643 1.00 98.88 157 THR A O 1
ATOM 1174 N N . SER A 1 158 ? -6.280 -1.828 -2.306 1.00 98.81 158 SER A N 1
ATOM 1175 C CA . SER A 1 158 ? -6.730 -1.113 -1.106 1.00 98.81 158 SER A CA 1
ATOM 1176 C C . SER A 1 158 ? -5.762 -0.022 -0.658 1.00 98.81 158 SER A C 1
ATOM 1178 O O . SER A 1 158 ? -6.171 0.958 -0.051 1.00 98.81 158 SER A O 1
ATOM 1180 N N . MET A 1 159 ? -4.464 -0.197 -0.920 1.00 98.44 159 MET A N 1
ATOM 1181 C CA . MET A 1 159 ? -3.476 0.828 -0.587 1.00 98.44 159 MET A CA 1
ATOM 1182 C C . MET A 1 159 ? -3.467 1.943 -1.629 1.00 98.44 159 MET A C 1
ATOM 1184 O O . MET A 1 159 ? -3.806 1.732 -2.792 1.00 98.44 159 MET A O 1
ATOM 1188 N N . GLY A 1 160 ? -3.053 3.123 -1.184 1.00 97.62 160 GLY A N 1
ATOM 1189 C CA . GLY A 1 160 ? -3.267 4.388 -1.865 1.00 97.62 160 GLY A CA 1
ATOM 1190 C C . GLY A 1 160 ? -2.039 4.966 -2.549 1.00 97.62 160 GLY A C 1
ATOM 1191 O O . GLY A 1 160 ? -1.238 4.260 -3.168 1.00 97.62 160 GLY A O 1
ATOM 1192 N N . LEU A 1 161 ? -1.896 6.284 -2.384 1.00 95.31 161 LEU A N 1
ATOM 1193 C CA . LEU A 1 161 ? -0.658 7.033 -2.585 1.00 95.31 161 LEU A CA 1
ATOM 1194 C C . LEU A 1 161 ? 0.479 6.450 -1.743 1.00 95.31 161 LEU A C 1
ATOM 1196 O O . LEU A 1 161 ? 1.611 6.357 -2.200 1.00 95.31 161 LEU A O 1
ATOM 1200 N N . THR A 1 162 ? 0.161 6.042 -0.515 1.00 93.12 162 THR A N 1
ATOM 1201 C CA . THR A 1 162 ? 1.101 5.451 0.435 1.00 93.12 162 THR A CA 1
ATOM 1202 C C . THR A 1 162 ? 0.574 4.105 0.943 1.00 93.12 162 THR A C 1
ATOM 1204 O O . THR A 1 162 ? -0.618 3.801 0.796 1.00 93.12 162 THR A O 1
ATOM 1207 N N . PRO A 1 163 ? 1.420 3.290 1.597 1.00 93.75 163 PRO A N 1
ATOM 1208 C CA . PRO A 1 163 ? 0.992 2.041 2.220 1.00 93.75 163 PRO A CA 1
ATOM 1209 C C . PRO A 1 163 ? 0.095 2.204 3.462 1.00 93.75 163 PRO A C 1
ATOM 1211 O O . PRO A 1 163 ? -0.023 1.240 4.219 1.00 93.75 163 PRO A O 1
ATOM 1214 N N . LEU A 1 164 ? -0.445 3.398 3.742 1.00 95.88 164 LEU A N 1
ATOM 1215 C CA . LEU A 1 164 ? -1.271 3.675 4.921 1.00 95.88 164 LEU A CA 1
ATOM 1216 C C . LEU A 1 164 ? -2.765 3.410 4.682 1.00 95.88 164 LEU A C 1
ATOM 1218 O O . LEU A 1 164 ? -3.438 2.943 5.594 1.00 95.88 164 LEU A O 1
ATOM 1222 N N . GLU A 1 165 ? -3.272 3.692 3.479 1.00 98.62 165 GLU A N 1
ATOM 1223 C CA . GLU A 1 165 ? -4.680 3.468 3.117 1.00 98.62 165 GLU A CA 1
ATOM 1224 C C . GLU A 1 165 ? -5.021 1.966 3.108 1.00 98.62 165 GLU A C 1
ATOM 1226 O O . GLU A 1 165 ? -4.168 1.117 2.818 1.00 98.62 165 GLU A O 1
ATOM 1231 N N . GLY A 1 166 ? -6.274 1.632 3.406 1.00 98.62 166 GLY A N 1
ATOM 1232 C CA . GLY A 1 166 ? -6.826 0.305 3.202 1.00 98.62 166 GLY A CA 1
ATOM 1233 C C . GLY A 1 166 ? -7.228 -0.433 4.474 1.00 98.62 166 GLY A C 1
ATOM 1234 O O . GLY A 1 166 ? -7.943 0.052 5.364 1.00 98.62 166 GLY A O 1
ATOM 1235 N N . LEU A 1 167 ? -6.784 -1.686 4.523 1.00 98.81 167 LEU A N 1
ATOM 1236 C CA . LEU A 1 167 ? -7.058 -2.613 5.611 1.00 98.81 167 LEU A CA 1
ATOM 1237 C C . LEU A 1 167 ? -6.432 -2.141 6.926 1.00 98.81 167 LEU A C 1
ATOM 1239 O O . LEU A 1 167 ? -5.419 -1.448 6.939 1.00 98.81 167 LEU A O 1
ATOM 1243 N N . VAL A 1 168 ? -7.008 -2.591 8.040 1.00 98.62 168 VAL A N 1
ATOM 1244 C CA . VAL A 1 168 ? -6.312 -2.560 9.332 1.00 98.62 168 VAL A CA 1
ATOM 1245 C C . VAL A 1 168 ? -5.063 -3.433 9.208 1.00 98.62 168 VAL A C 1
ATOM 1247 O O . VAL A 1 168 ? -5.111 -4.504 8.600 1.00 98.62 168 VAL A O 1
ATOM 1250 N N . MET A 1 169 ? -3.941 -2.983 9.762 1.00 98.06 169 MET A N 1
ATOM 1251 C CA . MET A 1 169 ? -2.666 -3.704 9.680 1.00 98.06 169 MET A CA 1
ATOM 1252 C C . MET A 1 169 ? -2.063 -3.883 11.076 1.00 98.06 169 MET A C 1
ATOM 1254 O O . MET A 1 169 ? -2.705 -3.574 12.079 1.00 98.06 169 MET A O 1
ATOM 1258 N N . GLY A 1 170 ? -0.819 -4.365 11.158 1.00 97.56 170 GLY A N 1
ATOM 1259 C CA . GLY A 1 170 ? -0.160 -4.587 12.445 1.00 97.56 170 GLY A CA 1
ATOM 1260 C C . GLY A 1 170 ? -0.034 -3.302 13.272 1.00 97.56 170 GLY A C 1
ATOM 1261 O O . GLY A 1 170 ? -0.535 -3.233 14.388 1.00 97.56 170 GLY A O 1
ATOM 1262 N N . THR A 1 171 ? 0.588 -2.268 12.701 1.00 97.50 171 THR A N 1
ATOM 1263 C CA . THR A 1 171 ? 0.810 -0.970 13.376 1.00 97.50 171 THR A CA 1
ATOM 1264 C C . THR A 1 171 ? 0.207 0.229 12.644 1.00 97.50 171 THR A C 1
ATOM 1266 O O . THR A 1 171 ? 0.255 1.352 13.147 1.00 97.50 171 THR A O 1
ATOM 1269 N N . ARG A 1 172 ? -0.330 -0.002 11.440 1.00 97.81 172 ARG A N 1
ATOM 1270 C CA . 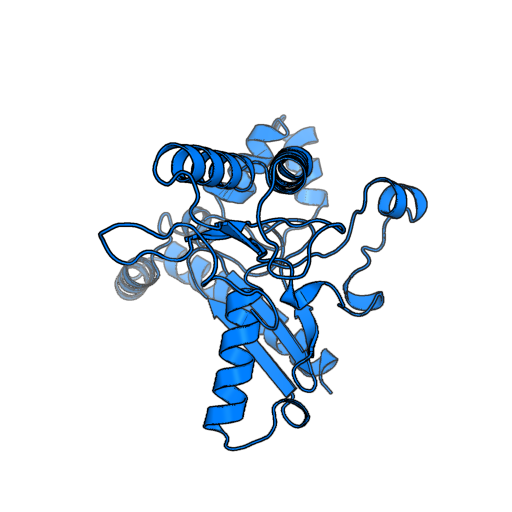ARG A 1 172 ? -0.948 1.020 10.590 1.00 97.81 172 ARG A CA 1
ATOM 1271 C C . ARG A 1 172 ? -2.456 1.032 10.766 1.00 97.81 172 ARG A C 1
ATOM 1273 O O . ARG A 1 172 ? -3.070 -0.032 10.864 1.00 97.81 172 ARG A O 1
ATOM 1280 N N . SER A 1 173 ? -3.041 2.226 10.756 1.00 98.56 173 SER A N 1
ATOM 1281 C CA . SER A 1 173 ? -4.486 2.411 10.920 1.00 98.56 173 SER A CA 1
ATOM 1282 C C . SER A 1 173 ? -5.313 1.793 9.791 1.00 98.56 173 SER A C 1
ATOM 1284 O O . SER A 1 173 ? -6.416 1.309 10.044 1.00 98.56 173 SER A O 1
ATOM 1286 N N . GLY A 1 174 ? -4.806 1.816 8.555 1.00 98.50 174 GLY A N 1
ATOM 1287 C CA . GLY A 1 174 ? -5.677 1.683 7.390 1.00 98.50 174 GLY A CA 1
ATOM 1288 C C . GLY A 1 174 ? -6.537 2.936 7.229 1.00 98.50 174 GLY A C 1
ATOM 1289 O O . GLY A 1 174 ? -6.198 4.008 7.743 1.00 98.50 174 GLY A O 1
ATOM 1290 N N . ASP A 1 175 ? -7.694 2.784 6.585 1.00 98.75 175 ASP A N 1
ATOM 1291 C CA . ASP A 1 175 ? -8.645 3.886 6.405 1.00 98.75 175 ASP A CA 1
ATOM 1292 C C . ASP A 1 175 ? -9.062 4.518 7.736 1.00 98.75 175 ASP A C 1
ATOM 1294 O O . ASP A 1 175 ? -9.494 3.827 8.670 1.00 98.75 175 ASP A O 1
ATOM 1298 N N . VAL A 1 176 ? -9.002 5.844 7.761 1.00 98.44 176 VAL A N 1
ATOM 1299 C CA . VAL A 1 176 ? -9.542 6.732 8.790 1.00 98.44 176 VAL A CA 1
ATOM 1300 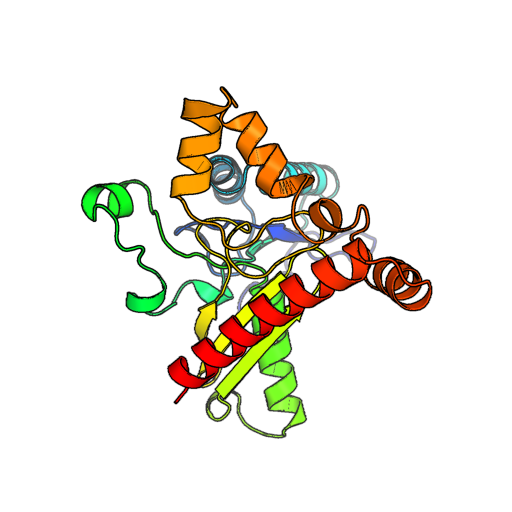C C . VAL A 1 176 ? -10.163 7.945 8.101 1.00 98.44 176 VAL A C 1
ATOM 1302 O O . VAL A 1 176 ? -9.875 8.223 6.938 1.00 98.44 176 VAL A O 1
ATOM 1305 N N . ASP A 1 177 ? -11.016 8.672 8.813 1.00 98.44 177 ASP A N 1
ATOM 1306 C CA . ASP A 1 177 ? -11.572 9.930 8.316 1.00 98.44 177 ASP A CA 1
ATOM 1307 C C . ASP A 1 177 ? -10.457 10.988 8.143 1.00 98.44 177 ASP A C 1
ATOM 1309 O O . ASP A 1 177 ? -9.731 11.254 9.103 1.00 98.44 177 ASP A O 1
ATOM 1313 N N . PRO A 1 178 ? -10.312 11.651 6.979 1.00 97.75 178 PRO A N 1
ATOM 1314 C CA . PRO A 1 178 ? -9.428 12.812 6.844 1.00 97.75 178 PRO A CA 1
ATOM 1315 C C . PRO A 1 178 ? -9.721 13.927 7.866 1.00 97.75 178 PRO A C 1
ATOM 1317 O O . PRO A 1 178 ? -8.804 14.623 8.304 1.00 97.75 178 PRO A O 1
ATOM 1320 N N . GLY A 1 179 ? -10.976 14.077 8.302 1.00 98.44 179 GLY A N 1
ATOM 1321 C CA . GLY A 1 179 ? -11.375 14.987 9.376 1.00 98.44 179 GLY A CA 1
ATOM 1322 C C . GLY A 1 179 ? -10.713 14.676 10.723 1.00 98.44 179 GLY A C 1
ATOM 1323 O O . GLY A 1 179 ? -10.358 15.608 11.449 1.00 98.44 179 GLY A O 1
ATOM 1324 N N . LEU A 1 180 ? -10.447 13.397 11.025 1.00 98.12 180 LEU A N 1
ATOM 1325 C CA . LEU A 1 180 ? -9.688 12.982 12.212 1.00 98.12 180 LEU A CA 1
ATOM 1326 C C . LEU A 1 180 ? -8.272 13.564 12.180 1.00 98.12 180 LEU A C 1
ATOM 1328 O O . LEU A 1 180 ? -7.827 14.138 13.168 1.00 98.12 180 LEU A O 1
ATOM 1332 N N . VAL A 1 181 ? -7.583 13.471 11.039 1.00 97.69 181 VAL A N 1
ATOM 1333 C CA . VAL A 1 181 ? -6.217 14.001 10.862 1.00 97.69 181 VAL A CA 1
ATOM 1334 C C . VAL A 1 181 ? -6.185 15.506 11.138 1.00 97.69 181 VAL A C 1
ATOM 1336 O O . VAL A 1 181 ? -5.336 15.992 11.887 1.00 97.69 181 VAL A O 1
ATOM 1339 N N . LEU A 1 182 ? -7.156 16.246 10.594 1.00 98.06 182 LEU A N 1
ATOM 1340 C CA . LEU A 1 182 ? -7.280 17.687 10.826 1.00 98.06 182 LEU A CA 1
ATOM 1341 C C . LEU A 1 182 ? -7.591 18.015 12.291 1.00 98.06 182 LEU A C 1
ATOM 1343 O O . LEU A 1 182 ? -7.065 18.994 12.822 1.00 98.06 182 LEU A O 1
ATOM 1347 N N . HIS A 1 183 ? -8.430 17.210 12.944 1.00 98.50 183 HIS A N 1
ATOM 1348 C CA . HIS A 1 183 ? -8.779 17.378 14.351 1.00 98.50 183 HIS A CA 1
ATOM 1349 C C . HIS A 1 183 ? -7.574 17.154 15.275 1.00 98.50 183 HIS A C 1
ATOM 1351 O O . HIS A 1 183 ? -7.324 17.979 16.152 1.00 98.50 183 HIS A O 1
ATOM 1357 N N . LEU A 1 184 ? -6.779 16.102 15.045 1.00 98.44 184 LEU A N 1
ATOM 1358 C CA . LEU A 1 184 ? -5.560 15.829 15.817 1.00 98.44 184 LEU A CA 1
ATOM 1359 C C . LEU A 1 184 ? -4.587 17.017 15.777 1.00 98.44 184 LEU A C 1
ATOM 1361 O O . LEU A 1 184 ? -4.075 17.440 16.812 1.00 98.44 184 LEU A O 1
ATOM 1365 N N . GLY A 1 185 ? -4.380 17.604 14.597 1.00 98.25 185 GLY A N 1
ATOM 1366 C CA . GLY A 1 185 ? -3.506 18.766 14.455 1.00 98.25 185 GLY A CA 1
ATOM 1367 C C . GLY A 1 185 ? -4.084 20.033 15.087 1.00 98.25 185 GLY A C 1
ATOM 1368 O O . GLY A 1 185 ? -3.430 20.688 15.893 1.00 98.25 185 GLY A O 1
ATOM 1369 N N . ARG A 1 186 ? -5.329 20.387 14.744 1.00 98.00 186 ARG A N 1
ATOM 1370 C CA . ARG A 1 186 ? -5.932 21.666 15.161 1.00 98.00 186 ARG A CA 1
ATOM 1371 C C . ARG A 1 186 ? -6.342 21.696 16.629 1.00 98.00 186 ARG A C 1
ATOM 1373 O O . ARG A 1 186 ? -6.214 22.736 17.263 1.00 98.00 186 ARG A O 1
ATOM 1380 N N . SER A 1 187 ? -6.882 20.594 17.144 1.00 98.12 187 SER A N 1
ATOM 1381 C CA . SER A 1 187 ? -7.485 20.541 18.479 1.00 98.12 187 SER A CA 1
ATOM 1382 C C . SER A 1 187 ? -6.562 19.925 19.524 1.00 98.12 187 SER A C 1
ATOM 1384 O O . SER A 1 187 ? -6.597 20.365 20.668 1.00 98.12 187 SER A O 1
ATOM 1386 N N . LEU A 1 188 ? -5.731 18.944 19.152 1.00 97.75 188 LEU A N 1
ATOM 1387 C CA . LEU A 1 188 ? -4.774 18.317 20.078 1.00 97.75 188 LEU A CA 1
ATOM 1388 C C . LEU A 1 188 ? -3.342 18.844 19.913 1.00 97.75 188 LEU A C 1
ATOM 1390 O O . LEU A 1 188 ? -2.450 18.416 20.641 1.00 97.75 188 LEU A O 1
ATOM 1394 N N . GLY A 1 189 ? -3.114 19.768 18.972 1.00 98.19 189 GLY A N 1
ATOM 1395 C CA . GLY A 1 189 ? -1.812 20.399 18.754 1.00 98.19 189 GLY A CA 1
ATOM 1396 C C . GLY A 1 189 ? -0.735 19.442 18.240 1.00 98.19 189 GLY A C 1
ATOM 1397 O O . GLY A 1 189 ? 0.450 19.742 18.377 1.00 98.19 189 GLY A O 1
ATOM 1398 N N . MET A 1 190 ? -1.118 18.289 17.682 1.00 98.56 190 MET A N 1
ATOM 1399 C CA . MET A 1 190 ? -0.152 17.318 17.173 1.00 98.56 190 MET A CA 1
ATOM 1400 C C . MET A 1 190 ? 0.521 17.835 15.896 1.00 98.56 190 MET A C 1
ATOM 1402 O O . MET A 1 190 ? -0.144 18.324 14.981 1.00 98.56 190 MET A O 1
ATOM 1406 N N . SER A 1 191 ? 1.842 17.690 15.806 1.00 98.25 191 SER A N 1
ATOM 1407 C CA . SER A 1 191 ? 2.583 17.963 14.574 1.00 98.25 191 SER A CA 1
ATOM 1408 C C . SER A 1 191 ? 2.283 16.918 13.493 1.00 98.25 191 SER A C 1
ATOM 1410 O O . SER A 1 191 ? 1.800 15.821 13.781 1.00 98.25 191 SER A O 1
ATOM 1412 N N . ILE A 1 192 ? 2.622 17.235 12.238 1.00 96.06 192 ILE A N 1
ATOM 1413 C CA . ILE A 1 192 ? 2.505 16.293 11.112 1.00 96.06 192 ILE A CA 1
ATOM 1414 C C . ILE A 1 192 ? 3.271 14.998 11.413 1.00 96.06 192 ILE A C 1
ATOM 1416 O O . ILE A 1 192 ? 2.709 13.920 11.251 1.00 96.06 192 ILE A O 1
ATOM 1420 N N . ASP A 1 193 ? 4.493 15.094 11.941 1.00 95.25 193 ASP A N 1
ATOM 1421 C CA . ASP A 1 193 ? 5.313 13.923 12.279 1.00 95.25 193 ASP A CA 1
ATOM 1422 C C . ASP A 1 193 ? 4.699 13.080 13.405 1.00 95.25 193 ASP A C 1
ATOM 1424 O O . ASP A 1 193 ? 4.757 11.853 13.376 1.00 95.25 193 ASP A O 1
ATOM 1428 N N . GLN A 1 194 ? 4.069 13.719 14.397 1.00 97.75 194 GLN A N 1
ATOM 1429 C CA . GLN A 1 194 ? 3.380 13.006 15.476 1.00 97.75 194 GLN A CA 1
ATOM 1430 C C . GLN A 1 194 ? 2.140 12.264 14.971 1.00 97.75 194 GLN A C 1
ATOM 1432 O O . GLN A 1 194 ? 1.825 11.185 15.480 1.00 97.75 194 GLN A O 1
ATOM 1437 N N . ILE A 1 195 ? 1.430 12.838 13.998 1.00 98.00 195 ILE A N 1
ATOM 1438 C CA . ILE A 1 195 ? 0.275 12.203 13.361 1.00 98.00 195 ILE A CA 1
ATOM 1439 C C . ILE A 1 195 ? 0.736 11.069 12.437 1.00 98.00 195 ILE A C 1
ATOM 1441 O O . ILE A 1 195 ? 0.148 9.991 12.475 1.00 98.00 195 ILE A O 1
ATOM 1445 N N . ASP A 1 196 ? 1.808 11.266 11.665 1.00 94.81 196 ASP A N 1
ATOM 1446 C CA . ASP A 1 196 ? 2.405 10.214 10.835 1.00 94.81 196 ASP A CA 1
ATOM 1447 C C . ASP A 1 196 ? 2.848 9.015 11.686 1.00 94.81 196 ASP A C 1
ATOM 1449 O O . ASP A 1 196 ? 2.481 7.875 11.390 1.00 94.81 196 ASP A O 1
ATOM 1453 N N . ASP A 1 197 ? 3.549 9.267 12.795 1.00 96.56 197 ASP A N 1
ATOM 1454 C CA . ASP A 1 197 ? 3.950 8.234 13.751 1.00 96.56 197 ASP A CA 1
ATOM 1455 C C . ASP A 1 197 ? 2.737 7.531 14.381 1.00 96.56 197 ASP A C 1
ATOM 1457 O O . ASP A 1 197 ? 2.702 6.297 14.455 1.00 96.56 197 ASP A O 1
ATOM 1461 N N . LEU A 1 198 ? 1.710 8.290 14.783 1.00 98.25 198 LEU A N 1
ATOM 1462 C CA . LEU A 1 198 ? 0.474 7.717 15.312 1.00 98.25 198 LEU A CA 1
ATOM 1463 C C . LEU A 1 198 ? -0.139 6.734 14.311 1.00 98.25 198 LEU A C 1
ATOM 1465 O O . LEU A 1 198 ? -0.408 5.585 14.668 1.00 98.25 198 LEU A O 1
ATOM 1469 N N . LEU A 1 199 ? -0.340 7.170 13.068 1.00 98.00 199 LEU A N 1
ATOM 1470 C CA . LEU A 1 199 ? -1.043 6.398 12.048 1.00 98.00 199 LEU A CA 1
ATOM 1471 C C . LEU A 1 199 ? -0.213 5.232 11.500 1.00 98.00 199 LEU A C 1
ATOM 1473 O O . LEU A 1 199 ? -0.802 4.217 11.130 1.00 98.00 199 LEU A O 1
ATOM 1477 N N . ASN A 1 200 ? 1.123 5.328 11.476 1.00 95.62 200 ASN A N 1
ATOM 1478 C CA . ASN A 1 200 ? 1.995 4.278 10.936 1.00 95.62 200 ASN A CA 1
ATOM 1479 C C . ASN A 1 200 ? 2.539 3.283 11.972 1.00 95.62 200 ASN A C 1
ATOM 1481 O O . ASN A 1 200 ? 2.823 2.130 11.621 1.00 95.62 200 ASN A O 1
ATOM 1485 N N . ARG A 1 201 ? 2.748 3.707 13.225 1.00 95.88 201 ARG A N 1
ATOM 1486 C CA . ARG A 1 201 ? 3.500 2.924 14.226 1.00 95.88 201 ARG A CA 1
ATOM 1487 C C . ARG A 1 201 ? 2.724 2.619 15.501 1.00 95.88 201 ARG A C 1
ATOM 1489 O O . ARG A 1 201 ? 3.047 1.631 16.167 1.00 95.88 201 ARG A O 1
ATOM 1496 N N . ARG A 1 202 ? 1.727 3.436 15.845 1.00 97.75 202 ARG A N 1
ATOM 1497 C CA . ARG A 1 202 ? 0.946 3.316 17.091 1.00 97.75 202 ARG A CA 1
ATOM 1498 C C . ARG A 1 202 ? -0.545 3.048 16.861 1.00 97.75 202 ARG A C 1
ATOM 1500 O O . ARG A 1 202 ? -1.334 3.192 17.786 1.00 97.75 202 ARG A O 1
ATOM 1507 N N . SER A 1 203 ? -0.924 2.645 15.651 1.00 98.56 203 SER A N 1
ATOM 1508 C CA . SER A 1 203 ? -2.30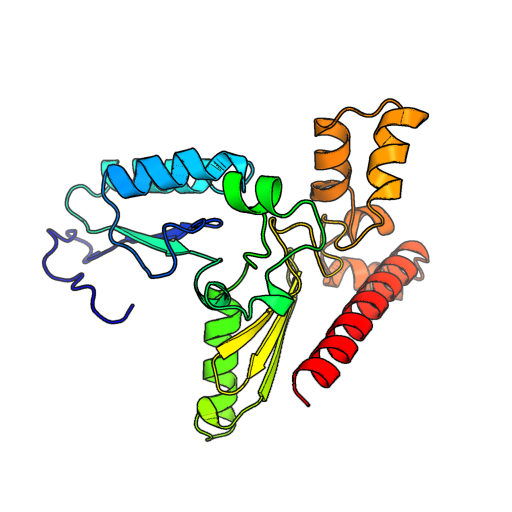0 2.314 15.266 1.00 98.56 203 SER A CA 1
ATOM 1509 C C . SER A 1 203 ? -2.433 0.822 14.937 1.00 98.56 203 SER A C 1
ATOM 1511 O O . SER A 1 203 ? -1.587 0.013 15.320 1.00 98.56 203 SER A O 1
ATOM 1513 N N . GLY A 1 204 ? -3.500 0.436 14.235 1.00 98.19 204 GLY A N 1
ATOM 1514 C CA . GLY A 1 204 ? -3.726 -0.946 13.817 1.00 98.19 204 GLY A CA 1
ATOM 1515 C C . GLY A 1 204 ? -4.016 -1.872 14.996 1.00 98.19 204 GLY A C 1
ATOM 1516 O O . GLY A 1 204 ? -4.516 -1.432 16.031 1.00 98.19 204 GLY A O 1
ATOM 1517 N N . LEU A 1 205 ? -3.675 -3.151 14.843 1.00 98.31 205 LEU A N 1
ATOM 1518 C CA . LEU A 1 205 ? -3.816 -4.144 15.912 1.00 98.31 205 LEU A CA 1
ATOM 1519 C C . LEU A 1 205 ? -3.046 -3.724 17.169 1.00 98.31 205 LEU A C 1
ATOM 1521 O O . LEU A 1 205 ? -3.619 -3.709 18.254 1.00 98.31 205 LEU A O 1
ATOM 1525 N N . LYS A 1 206 ? -1.802 -3.250 17.007 1.00 98.06 206 LYS A N 1
ATOM 1526 C CA . LYS A 1 206 ? -0.978 -2.772 18.124 1.00 98.06 206 LYS A CA 1
ATOM 1527 C C . LYS A 1 206 ? -1.635 -1.622 18.878 1.00 98.06 206 LYS A C 1
ATOM 1529 O O . LYS A 1 206 ? -1.614 -1.602 20.101 1.00 98.06 206 LYS A O 1
ATOM 1534 N N . GLY A 1 207 ? -2.186 -0.649 18.159 1.00 98.12 207 GLY A N 1
ATOM 1535 C CA . GLY A 1 207 ? -2.837 0.503 18.780 1.00 98.12 207 GLY A CA 1
ATOM 1536 C C . GLY A 1 207 ? -4.109 0.136 19.545 1.00 98.12 207 GLY A C 1
ATOM 1537 O O . GLY A 1 207 ? -4.427 0.790 20.532 1.00 98.12 207 GLY A O 1
ATOM 1538 N N . LEU A 1 208 ? -4.823 -0.903 19.103 1.00 98.00 208 LEU A N 1
ATOM 1539 C CA . LEU A 1 208 ? -6.089 -1.325 19.704 1.00 98.00 208 LEU A CA 1
ATOM 1540 C C . LEU A 1 208 ? -5.920 -2.348 20.833 1.00 98.00 208 LEU A C 1
ATOM 1542 O O . LEU A 1 208 ? -6.692 -2.311 21.783 1.00 98.00 208 LEU A O 1
ATOM 1546 N N . ALA A 1 209 ? -4.937 -3.245 20.730 1.00 97.44 209 ALA A N 1
ATOM 1547 C CA . ALA A 1 209 ? -4.765 -4.386 21.632 1.00 97.44 209 ALA A CA 1
ATOM 1548 C C . ALA A 1 209 ? -3.385 -4.460 22.305 1.00 97.44 209 ALA A C 1
ATOM 1550 O O . ALA A 1 209 ? -3.119 -5.389 23.056 1.00 97.44 209 ALA A O 1
ATOM 1551 N N . GLY A 1 210 ? -2.463 -3.543 22.001 1.00 96.00 210 GLY A N 1
ATOM 1552 C CA . GLY A 1 210 ? -1.074 -3.612 22.472 1.00 96.00 210 GLY A CA 1
ATOM 1553 C C . GLY A 1 210 ? -0.200 -4.650 21.751 1.00 96.00 210 GLY A C 1
ATOM 1554 O O . GLY A 1 210 ? 1.014 -4.639 21.937 1.00 96.00 210 GLY A O 1
ATOM 1555 N N . GLU A 1 211 ? -0.784 -5.478 20.880 1.00 95.12 211 GLU A N 1
ATOM 1556 C CA . GLU A 1 211 ? -0.139 -6.589 20.170 1.00 95.12 211 GLU A CA 1
ATOM 1557 C C . GLU A 1 211 ? -0.497 -6.568 18.671 1.00 95.12 211 GLU A C 1
ATOM 1559 O O . GLU A 1 211 ? -1.614 -6.217 18.291 1.00 95.12 211 GLU A O 1
ATOM 1564 N N . ASN A 1 212 ? 0.445 -6.934 17.799 1.00 93.19 212 ASN A N 1
ATOM 1565 C CA . ASN A 1 212 ? 0.256 -7.000 16.346 1.00 93.19 212 ASN A CA 1
ATOM 1566 C C . ASN A 1 212 ? 0.608 -8.345 15.707 1.00 93.19 212 ASN A C 1
ATOM 1568 O O . ASN A 1 212 ? 0.318 -8.533 14.521 1.00 93.19 212 ASN A O 1
ATOM 1572 N N . ASP A 1 213 ? 1.216 -9.270 16.443 1.00 94.38 213 ASP A N 1
ATOM 1573 C CA . ASP A 1 213 ? 1.323 -10.658 16.023 1.00 94.38 213 ASP A CA 1
ATOM 1574 C C . ASP A 1 213 ? -0.030 -11.363 16.190 1.00 94.38 213 ASP A C 1
ATOM 1576 O O . ASP A 1 213 ? -0.621 -11.402 17.268 1.00 94.38 213 ASP A O 1
ATOM 1580 N N . PHE A 1 214 ? -0.536 -11.951 15.106 1.00 91.38 214 PHE A N 1
ATOM 1581 C CA . PHE A 1 214 ? -1.853 -12.594 15.103 1.00 91.38 214 PHE A CA 1
ATOM 1582 C C . PHE A 1 214 ? -1.947 -13.812 16.030 1.00 91.38 214 PHE A C 1
ATOM 1584 O O . PHE A 1 214 ? -3.049 -14.142 16.469 1.00 91.38 214 PHE A O 1
ATOM 1591 N N . ARG A 1 215 ? -0.834 -14.505 16.313 1.00 93.38 215 ARG A N 1
ATOM 1592 C CA . ARG A 1 215 ? -0.844 -15.663 17.219 1.00 93.38 215 ARG A CA 1
ATOM 1593 C C . ARG A 1 215 ? -0.958 -15.187 18.660 1.00 93.38 215 ARG A C 1
ATOM 1595 O O . ARG A 1 215 ? -1.790 -15.712 19.391 1.00 93.38 215 ARG A O 1
ATOM 1602 N N . ALA A 1 216 ? -0.182 -14.170 19.031 1.00 96.12 216 ALA A N 1
ATOM 1603 C CA . ALA A 1 216 ? -0.267 -13.545 20.348 1.00 96.12 216 ALA A CA 1
ATOM 1604 C C . ALA A 1 216 ? -1.636 -12.878 20.574 1.00 96.12 216 ALA A C 1
ATOM 1606 O O . ALA A 1 216 ? -2.274 -13.119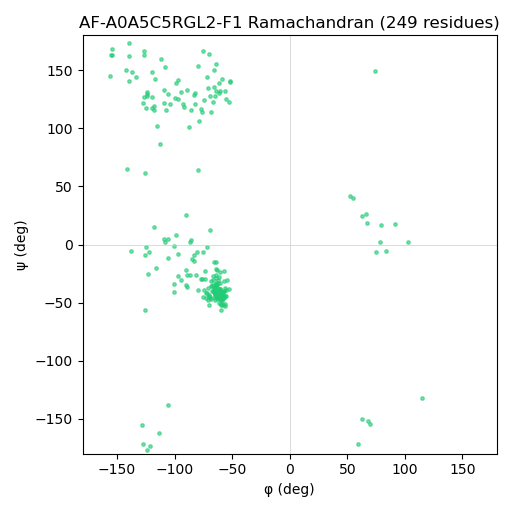 21.596 1.00 96.12 216 ALA A O 1
ATOM 1607 N N . LEU A 1 217 ? -2.160 -12.153 19.577 1.00 96.50 217 LEU A N 1
ATOM 1608 C CA . LEU A 1 217 ? -3.507 -11.575 19.630 1.00 96.50 217 LEU A CA 1
ATOM 1609 C C . LEU A 1 217 ? -4.584 -12.648 19.859 1.00 96.50 217 LEU A C 1
ATOM 1611 O O . LEU A 1 217 ? -5.531 -12.429 20.609 1.00 96.50 217 LEU A O 1
ATOM 1615 N N . ARG A 1 218 ? -4.451 -13.818 19.222 1.00 95.75 218 ARG A N 1
ATOM 1616 C CA . ARG A 1 218 ? -5.402 -14.921 19.402 1.00 95.75 218 ARG A CA 1
ATOM 1617 C C . ARG A 1 218 ? -5.344 -15.512 20.808 1.00 95.75 218 ARG A C 1
ATOM 1619 O O . ARG A 1 218 ? -6.402 -15.783 21.359 1.00 95.75 218 ARG A O 1
ATOM 1626 N N . ALA A 1 219 ? -4.151 -15.661 21.380 1.00 97.88 219 ALA A N 1
ATOM 1627 C CA . ALA A 1 219 ? -4.000 -16.112 22.762 1.00 97.88 219 ALA A CA 1
ATOM 1628 C C . ALA A 1 219 ? -4.702 -15.156 23.741 1.00 97.88 219 ALA A C 1
ATOM 1630 O O . ALA A 1 219 ? -5.490 -15.612 24.561 1.00 97.88 219 ALA A O 1
ATOM 1631 N N . LEU A 1 220 ? -4.526 -13.839 23.573 1.00 97.94 220 LEU A N 1
ATOM 1632 C CA . LEU A 1 220 ? -5.223 -12.828 24.380 1.00 97.94 220 LEU A CA 1
ATOM 1633 C C . LEU A 1 220 ? -6.752 -12.947 24.272 1.00 97.94 220 LEU A C 1
ATOM 1635 O O . LEU A 1 220 ? -7.459 -12.866 25.272 1.00 97.94 220 LEU A O 1
ATOM 1639 N N . ILE A 1 221 ? -7.276 -13.188 23.065 1.00 98.06 221 ILE A N 1
ATOM 1640 C CA . ILE A 1 221 ? -8.715 -13.415 22.858 1.00 98.06 221 ILE A CA 1
ATOM 1641 C C . ILE A 1 221 ? -9.190 -14.671 23.595 1.00 98.06 221 ILE A C 1
ATOM 1643 O O . ILE A 1 221 ? -10.244 -14.639 24.229 1.00 98.06 221 ILE A O 1
ATOM 1647 N N . ASP A 1 222 ? -8.434 -15.767 23.509 1.00 98.00 222 ASP A N 1
ATOM 1648 C CA . ASP A 1 222 ? -8.775 -17.032 24.165 1.00 98.00 222 ASP A CA 1
ATOM 1649 C C . ASP A 1 222 ? -8.703 -16.908 25.707 1.00 98.00 222 ASP A C 1
ATOM 1651 O O . ASP A 1 222 ? -9.447 -17.584 26.418 1.00 98.00 222 ASP A O 1
ATOM 1655 N N . GLU A 1 223 ? -7.870 -15.997 26.221 1.00 98.00 223 GLU A N 1
ATOM 1656 C CA . GLU A 1 223 ? -7.769 -15.613 27.640 1.00 98.00 223 GLU A CA 1
ATOM 1657 C C . GLU A 1 223 ? -8.857 -14.618 28.095 1.00 98.00 223 GLU A C 1
ATOM 1659 O O . GLU A 1 223 ? -8.989 -14.352 29.290 1.00 98.00 223 GLU A O 1
ATOM 1664 N N . GLY A 1 224 ? -9.678 -14.105 27.171 1.00 98.06 224 GLY A N 1
ATOM 1665 C CA . GLY A 1 224 ? -10.798 -13.210 27.470 1.00 98.06 224 GLY A CA 1
ATOM 1666 C C . GLY A 1 224 ? -10.473 -11.713 27.424 1.00 98.06 224 GLY A C 1
ATOM 1667 O O . GLY A 1 224 ? -11.245 -10.920 27.959 1.00 98.06 224 GLY A O 1
ATOM 1668 N N . ASP A 1 225 ? -9.371 -11.304 26.790 1.00 98.44 225 ASP A N 1
ATOM 1669 C CA . ASP A 1 225 ? -9.035 -9.888 26.607 1.00 98.44 225 ASP A CA 1
ATOM 1670 C C . ASP A 1 225 ? -10.012 -9.197 25.632 1.00 98.44 225 ASP A C 1
ATOM 1672 O O . ASP A 1 225 ? -10.071 -9.483 24.427 1.00 98.44 225 ASP A O 1
ATOM 1676 N N . GLU A 1 226 ? -10.795 -8.253 26.161 1.00 98.38 226 GLU A N 1
ATOM 1677 C CA . GLU A 1 226 ? -11.813 -7.523 25.401 1.00 98.38 226 GLU A CA 1
ATOM 1678 C C . GLU A 1 226 ? -11.214 -6.572 24.350 1.00 98.38 226 GLU A C 1
ATOM 1680 O O . GLU A 1 226 ? -11.808 -6.377 23.283 1.00 98.38 226 GLU A O 1
ATOM 1685 N N . HIS A 1 227 ? -10.033 -6.000 24.604 1.00 98.06 227 HIS A N 1
ATOM 1686 C CA . HIS A 1 227 ? -9.354 -5.105 23.666 1.00 98.06 227 HIS A CA 1
ATOM 1687 C C . HIS A 1 227 ? -8.796 -5.881 22.472 1.00 98.06 227 HIS A C 1
ATOM 1689 O O . HIS A 1 227 ? -8.973 -5.459 21.325 1.00 98.06 227 HIS A O 1
ATOM 1695 N N . ALA A 1 228 ? -8.208 -7.055 22.712 1.00 98.31 228 ALA A N 1
ATOM 1696 C CA . ALA A 1 228 ? -7.772 -7.974 21.669 1.00 98.31 228 ALA A CA 1
ATOM 1697 C C . ALA A 1 228 ? -8.951 -8.441 20.807 1.00 98.31 228 ALA A C 1
ATOM 1699 O O . ALA A 1 228 ? -8.868 -8.435 19.572 1.00 98.31 228 ALA A O 1
ATOM 1700 N N . LYS A 1 229 ? -10.086 -8.769 21.440 1.00 98.56 229 LYS A N 1
ATOM 1701 C CA . LYS A 1 229 ? -11.306 -9.146 20.720 1.00 98.56 229 LYS A CA 1
ATOM 1702 C C . LYS A 1 229 ? -11.833 -8.007 19.852 1.00 98.56 229 LYS A C 1
ATOM 1704 O O . LYS A 1 229 ? -12.126 -8.231 18.676 1.00 98.56 229 LYS A O 1
ATOM 1709 N N . LEU A 1 230 ? -11.906 -6.792 20.394 1.00 98.69 230 LEU A N 1
ATOM 1710 C CA . LEU A 1 230 ? -12.334 -5.613 19.645 1.00 98.69 230 LEU A CA 1
ATOM 1711 C C . LEU A 1 230 ? -11.391 -5.316 18.471 1.00 98.69 230 LEU A C 1
ATOM 1713 O O . LEU A 1 230 ? -11.860 -5.062 17.363 1.00 98.69 230 LEU A O 1
ATOM 1717 N N . ALA A 1 231 ? -10.074 -5.380 18.681 1.00 98.50 231 ALA A N 1
ATOM 1718 C CA . ALA A 1 231 ? -9.084 -5.162 17.628 1.00 98.50 231 ALA A CA 1
ATOM 1719 C C . ALA A 1 231 ? -9.266 -6.144 16.464 1.00 98.50 231 ALA A C 1
ATOM 1721 O O . ALA A 1 231 ? -9.279 -5.741 15.296 1.00 98.50 231 ALA A O 1
ATOM 1722 N N . TYR A 1 232 ? -9.470 -7.423 16.784 1.00 98.25 232 TYR A N 1
ATOM 1723 C CA . TYR A 1 232 ? -9.758 -8.454 15.796 1.00 98.25 232 TYR A CA 1
ATOM 1724 C C . TYR A 1 232 ? -11.080 -8.197 15.061 1.00 98.25 232 TYR A C 1
ATOM 1726 O O . TYR A 1 232 ? -11.133 -8.293 13.835 1.00 98.25 232 TYR A O 1
ATOM 1734 N N . ASP A 1 233 ? -12.139 -7.807 15.771 1.00 98.69 233 ASP A N 1
ATOM 1735 C CA . ASP A 1 233 ? -13.434 -7.513 15.152 1.00 98.69 233 ASP A CA 1
ATOM 1736 C C . ASP A 1 233 ? -13.364 -6.308 14.211 1.00 98.69 233 ASP A C 1
ATOM 1738 O O . ASP A 1 233 ? -13.907 -6.357 13.105 1.00 98.69 233 ASP A O 1
ATOM 1742 N N . VAL A 1 234 ? -12.638 -5.253 14.592 1.00 98.81 234 VAL A N 1
ATOM 1743 C CA . VAL A 1 234 ? -12.379 -4.086 13.736 1.00 98.81 234 VAL A CA 1
ATOM 1744 C C . VAL A 1 234 ? -11.584 -4.491 12.489 1.00 98.81 234 VAL A C 1
ATOM 1746 O O . VAL A 1 234 ? -11.935 -4.079 11.377 1.00 98.81 234 VAL A O 1
ATOM 1749 N N . TYR A 1 235 ? -10.566 -5.347 12.642 1.00 98.62 235 TYR A N 1
ATOM 1750 C CA . TYR A 1 235 ? -9.791 -5.899 11.528 1.00 98.62 235 TYR A CA 1
ATOM 1751 C C . TYR A 1 235 ? -10.677 -6.681 10.546 1.00 98.62 235 TYR A C 1
ATOM 1753 O O . TYR A 1 235 ? -10.681 -6.399 9.343 1.00 98.62 235 TYR A O 1
ATOM 1761 N N . ILE A 1 236 ? -11.480 -7.623 11.051 1.00 98.56 236 ILE A N 1
ATOM 1762 C CA . ILE A 1 236 ? -12.373 -8.453 10.233 1.00 98.56 236 ILE A CA 1
ATOM 1763 C C . ILE A 1 236 ? -13.467 -7.612 9.580 1.00 98.56 236 ILE A C 1
ATOM 1765 O O . ILE A 1 236 ? -13.778 -7.814 8.405 1.00 98.56 236 ILE A O 1
ATOM 1769 N N . HIS A 1 237 ? -14.036 -6.645 10.296 1.00 98.88 237 HIS A N 1
ATOM 1770 C CA . HIS A 1 237 ? -15.039 -5.735 9.749 1.00 98.88 237 HIS A CA 1
ATOM 1771 C C . HIS A 1 237 ? -14.498 -4.959 8.549 1.00 98.88 237 HIS A C 1
ATOM 1773 O O . HIS A 1 237 ? -15.146 -4.915 7.499 1.00 98.88 237 HIS A O 1
ATOM 1779 N N . ARG A 1 238 ? -13.287 -4.396 8.662 1.00 98.88 238 ARG A N 1
ATOM 1780 C CA . ARG A 1 238 ? -12.638 -3.699 7.543 1.00 98.88 238 ARG A CA 1
ATOM 1781 C C . ARG A 1 238 ? -12.375 -4.643 6.373 1.00 98.88 238 ARG A C 1
ATOM 1783 O O . ARG A 1 238 ? -12.697 -4.296 5.239 1.00 98.88 238 ARG A O 1
ATOM 1790 N N . LEU A 1 239 ? -11.848 -5.838 6.643 1.00 98.75 239 LEU A N 1
ATOM 1791 C CA . LEU A 1 239 ? -11.571 -6.842 5.617 1.00 98.75 239 LEU A CA 1
ATOM 1792 C C . LEU A 1 239 ? -12.833 -7.230 4.835 1.00 98.75 239 LEU A C 1
ATOM 1794 O O . LEU A 1 239 ? -12.822 -7.249 3.606 1.00 98.75 239 LEU A O 1
ATOM 1798 N N . ARG A 1 240 ? -13.947 -7.470 5.537 1.00 98.75 240 ARG A N 1
ATOM 1799 C CA . ARG A 1 240 ? -15.241 -7.799 4.919 1.00 98.75 240 ARG A CA 1
ATOM 1800 C C . ARG A 1 240 ? -15.746 -6.693 3.997 1.00 98.75 240 ARG A C 1
ATOM 1802 O O . ARG A 1 240 ? -16.295 -7.009 2.945 1.00 98.75 240 ARG A O 1
ATOM 1809 N N . ARG A 1 241 ? -15.553 -5.418 4.357 1.00 98.56 241 ARG A N 1
ATOM 1810 C CA . ARG A 1 241 ? -15.938 -4.291 3.490 1.00 98.56 241 ARG A CA 1
ATOM 1811 C C . ARG A 1 241 ? -15.165 -4.287 2.175 1.00 98.56 241 ARG A C 1
ATOM 1813 O O . ARG A 1 241 ? -15.794 -4.141 1.135 1.00 98.56 241 ARG A O 1
ATOM 1820 N N . TYR A 1 242 ? -13.848 -4.497 2.211 1.00 98.81 242 TYR A N 1
ATOM 1821 C CA . TYR A 1 242 ? -13.034 -4.559 0.990 1.00 98.81 242 TYR A CA 1
ATOM 1822 C C . TYR A 1 242 ? -13.389 -5.757 0.111 1.00 98.81 242 TYR A C 1
ATOM 1824 O O . TYR A 1 242 ? -13.501 -5.607 -1.100 1.00 98.81 242 TYR A O 1
ATOM 1832 N N . ILE A 1 243 ? -13.639 -6.927 0.709 1.00 98.75 243 ILE A N 1
ATOM 1833 C CA . ILE A 1 243 ? -14.130 -8.088 -0.046 1.00 98.75 243 ILE A CA 1
ATOM 1834 C C . ILE A 1 243 ? -15.463 -7.749 -0.724 1.00 98.75 243 ILE A C 1
ATOM 1836 O O . ILE A 1 243 ? -15.620 -8.003 -1.911 1.00 98.75 243 ILE A O 1
ATOM 1840 N N . GLY A 1 244 ? -16.408 -7.148 0.005 1.00 98.62 244 GLY A N 1
ATOM 1841 C CA . GLY A 1 244 ? -17.702 -6.745 -0.548 1.00 98.62 244 GLY A CA 1
ATOM 1842 C C . GLY A 1 244 ? -17.581 -5.736 -1.693 1.00 98.62 244 GLY A C 1
ATOM 1843 O O . GLY A 1 244 ? -18.204 -5.931 -2.731 1.00 98.62 244 GLY A O 1
ATOM 1844 N N . ALA A 1 245 ? -16.754 -4.701 -1.528 1.00 98.38 245 ALA A N 1
ATOM 1845 C CA . ALA A 1 245 ? -16.494 -3.709 -2.571 1.00 98.38 245 ALA A CA 1
ATOM 1846 C C . ALA A 1 245 ? -15.922 -4.366 -3.836 1.00 98.38 245 ALA A C 1
ATOM 1848 O O . ALA A 1 245 ? -16.464 -4.198 -4.922 1.00 98.38 245 ALA A O 1
ATOM 1849 N N . TYR A 1 246 ? -14.907 -5.216 -3.681 1.00 98.69 246 TYR A N 1
ATOM 1850 C CA . TYR A 1 246 ? -14.232 -5.840 -4.819 1.00 98.69 246 TYR A CA 1
ATOM 1851 C C . TYR A 1 246 ? -15.049 -6.941 -5.490 1.00 98.69 246 TYR A C 1
ATOM 1853 O O . TYR A 1 246 ? -14.841 -7.213 -6.670 1.00 98.69 246 TYR A O 1
ATOM 1861 N N . LEU A 1 247 ? -16.006 -7.552 -4.785 1.00 98.25 247 LEU A N 1
ATOM 1862 C CA . LEU A 1 247 ? -17.009 -8.400 -5.429 1.00 98.25 247 LEU A CA 1
ATOM 1863 C C . LEU A 1 247 ? -17.863 -7.572 -6.398 1.00 98.25 247 LEU A C 1
ATOM 1865 O O . LEU A 1 247 ? -18.044 -7.986 -7.537 1.00 98.25 247 LEU A O 1
ATOM 1869 N N . VAL A 1 248 ? -18.317 -6.383 -5.983 1.00 97.38 248 VAL A N 1
ATOM 1870 C CA . VAL A 1 248 ? -19.091 -5.474 -6.847 1.00 97.38 248 VAL A CA 1
ATOM 1871 C C . VAL A 1 248 ? -18.253 -4.970 -8.023 1.00 97.38 248 VAL A C 1
ATOM 1873 O O . VAL A 1 248 ? -18.744 -4.958 -9.150 1.00 97.38 248 VAL A O 1
ATOM 1876 N N . ASP A 1 249 ? -16.987 -4.607 -7.797 1.00 92.44 249 ASP A N 1
ATOM 1877 C CA . ASP A 1 249 ? -16.105 -4.132 -8.872 1.00 92.44 249 ASP A CA 1
ATOM 1878 C C . ASP A 1 249 ? -15.862 -5.189 -9.947 1.00 92.44 249 ASP A C 1
ATOM 1880 O O . ASP A 1 249 ? -15.686 -4.850 -11.123 1.00 92.44 249 ASP A O 1
ATOM 1884 N N . LEU A 1 250 ? -15.828 -6.469 -9.560 1.00 96.69 250 LEU A N 1
ATOM 1885 C CA . LEU A 1 250 ? -15.559 -7.582 -10.465 1.00 96.69 250 LEU A CA 1
ATOM 1886 C C . LEU A 1 250 ? -16.789 -8.030 -11.262 1.00 96.69 250 LEU A C 1
ATOM 1888 O O . LEU A 1 250 ? -16.579 -8.477 -12.398 1.00 96.69 250 LEU A O 1
ATOM 1892 N N . GLY A 1 251 ? -18.003 -7.808 -10.748 1.00 89.12 251 GLY A N 1
ATOM 1893 C CA . GLY A 1 251 ? -19.274 -8.197 -11.372 1.00 89.12 251 GLY A CA 1
ATOM 1894 C C . GLY A 1 251 ? -19.661 -9.623 -11.023 1.00 89.12 251 GLY A C 1
ATOM 1895 O O . GLY A 1 251 ? -19.499 -10.493 -11.907 1.00 89.12 251 GLY A O 1
#